Protein AF-A0A288GVU0-F1 (afdb_monomer)

Secondary structure (DSSP, 8-state):
-PPPPHHHHHHHTS---PPTT--TTTT---SEEEEETTT--EEEEGGGEE--SSSS-EES-PPTTSEEEEE-TTSSSEEEEETTT--EEEEEEES--SSTT-EEEEE-GGGEEEEEGGG--HHHHHTSPP-EEEEEEESSHHHHHHHHTTSTTEEEEEEEEES-SSSS--HHHHHTS-S--EEEEEEEE-TTTS-HHHHHHHHHHHS-TTSTTEETTEESGGG-EEEEESSHHHHHHHHHHHHHHHHTT-SSS----EEEE----EEPPGGGTTHHHH-TTSHHIIIIIHHHHHHHHHHT-

Structure (mmCIF, N/CA/C/O backbone):
data_AF-A0A288GVU0-F1
#
_entry.id   AF-A0A288GVU0-F1
#
loop_
_atom_site.group_PDB
_atom_site.id
_atom_site.type_symbol
_atom_site.label_atom_id
_atom_site.label_alt_id
_atom_site.label_comp_id
_atom_site.label_asym_id
_atom_site.label_entity_id
_atom_site.label_seq_id
_atom_site.pdbx_PDB_ins_code
_atom_site.Cartn_x
_atom_site.Cartn_y
_atom_site.Cartn_z
_atom_site.occupancy
_atom_site.B_iso_or_equiv
_atom_site.auth_seq_id
_atom_site.auth_comp_id
_atom_site.auth_asym_id
_atom_site.auth_atom_id
_atom_site.pdbx_PDB_model_num
ATOM 1 N N . MET A 1 1 ? 23.626 7.151 -8.810 1.00 92.94 1 MET A N 1
ATOM 2 C CA . MET A 1 1 ? 22.630 7.191 -9.901 1.00 92.94 1 MET A CA 1
ATOM 3 C C . MET A 1 1 ? 23.310 6.723 -11.170 1.00 92.94 1 MET A C 1
ATOM 5 O O . MET A 1 1 ? 24.446 7.123 -11.397 1.00 92.94 1 MET A O 1
ATOM 9 N N . ASN A 1 2 ? 22.662 5.853 -11.939 1.00 95.94 2 ASN A N 1
ATOM 10 C CA . ASN A 1 2 ? 23.173 5.339 -13.206 1.00 95.94 2 ASN A CA 1
ATOM 11 C C . ASN A 1 2 ? 23.110 6.426 -14.291 1.00 95.94 2 ASN A C 1
ATOM 13 O O . ASN A 1 2 ? 22.237 7.295 -14.250 1.00 95.94 2 ASN A O 1
ATOM 17 N N . ILE A 1 3 ? 24.026 6.359 -15.259 1.00 96.94 3 ILE A N 1
ATOM 18 C CA . ILE A 1 3 ? 23.994 7.207 -16.458 1.00 96.94 3 ILE A CA 1
ATOM 19 C C . ILE A 1 3 ? 22.863 6.704 -17.357 1.00 96.94 3 ILE A C 1
ATOM 21 O O . ILE A 1 3 ? 22.788 5.507 -17.624 1.00 96.94 3 ILE A O 1
ATOM 25 N N . LEU A 1 4 ? 21.999 7.619 -17.796 1.00 97.81 4 LEU A N 1
ATOM 26 C CA . LEU A 1 4 ? 20.886 7.326 -18.693 1.00 97.81 4 LEU A CA 1
ATOM 27 C C . LEU A 1 4 ? 21.284 7.617 -20.142 1.00 97.81 4 LEU A C 1
ATOM 29 O O . LEU A 1 4 ? 21.969 8.605 -20.418 1.00 97.81 4 LEU A O 1
ATOM 33 N N . THR A 1 5 ? 20.822 6.779 -21.062 1.00 97.94 5 THR A N 1
ATOM 34 C CA . THR A 1 5 ? 20.787 7.103 -22.497 1.00 97.94 5 THR A CA 1
ATOM 35 C C . THR A 1 5 ? 19.846 8.288 -22.763 1.00 97.94 5 THR A C 1
ATOM 37 O O . THR A 1 5 ? 19.013 8.604 -21.909 1.00 97.94 5 THR A O 1
ATOM 40 N N . PRO A 1 6 ? 19.936 8.964 -23.924 1.00 98.12 6 PRO A N 1
ATOM 41 C CA . PRO A 1 6 ? 19.001 10.037 -24.273 1.00 98.12 6 PRO A CA 1
ATOM 42 C C . PRO A 1 6 ? 17.526 9.609 -24.198 1.00 98.12 6 PRO A C 1
ATOM 44 O O . PRO A 1 6 ? 16.693 10.350 -23.683 1.00 98.12 6 PRO A O 1
ATOM 47 N N . GLU A 1 7 ? 17.207 8.395 -24.644 1.00 97.06 7 GLU A N 1
ATOM 48 C CA . GLU A 1 7 ? 15.852 7.840 -24.620 1.00 97.06 7 GLU A CA 1
ATOM 49 C C . GLU A 1 7 ? 15.385 7.530 -23.191 1.00 97.06 7 GLU A C 1
ATOM 51 O O . GLU A 1 7 ? 14.266 7.879 -22.809 1.00 97.06 7 GLU A O 1
ATOM 56 N N . GLU A 1 8 ? 16.248 6.923 -22.369 1.00 98.19 8 GLU A N 1
ATOM 57 C CA . GLU A 1 8 ? 15.959 6.700 -20.948 1.00 98.19 8 GLU A CA 1
ATOM 58 C C . GLU A 1 8 ? 15.808 8.029 -20.197 1.00 98.19 8 GLU A C 1
ATOM 60 O O . GLU A 1 8 ? 14.942 8.142 -19.336 1.00 98.19 8 GLU A O 1
ATOM 65 N N . HIS A 1 9 ? 16.606 9.052 -20.523 1.00 98.31 9 HIS A N 1
ATOM 66 C CA . HIS A 1 9 ? 16.484 10.384 -19.929 1.00 98.31 9 HIS A CA 1
ATOM 67 C C . HIS A 1 9 ? 15.133 11.020 -20.265 1.00 98.31 9 HIS A C 1
ATOM 69 O O . HIS A 1 9 ? 14.437 11.492 -19.364 1.00 98.31 9 HIS A O 1
ATOM 75 N N . HIS A 1 10 ? 14.732 10.983 -21.537 1.00 98.25 10 HIS A N 1
ATOM 76 C CA . HIS A 1 10 ? 13.441 11.503 -21.976 1.00 98.25 10 HIS A CA 1
ATOM 77 C C . HIS A 1 10 ? 12.272 10.841 -21.227 1.00 98.25 10 HIS A C 1
ATOM 79 O O . HIS A 1 10 ? 11.352 11.512 -20.766 1.00 98.25 10 HIS A O 1
ATOM 85 N N . ILE A 1 11 ? 12.317 9.524 -21.027 1.00 97.81 11 ILE A N 1
ATOM 86 C CA . ILE A 1 11 ? 11.249 8.820 -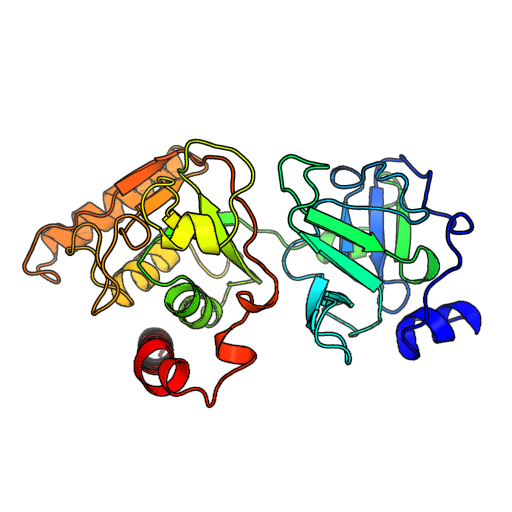20.307 1.00 97.81 11 ILE A CA 1
ATOM 87 C C . ILE A 1 11 ? 11.318 9.076 -18.800 1.00 97.81 11 ILE A C 1
ATOM 89 O O . ILE A 1 11 ? 10.324 9.469 -18.202 1.00 97.81 11 ILE A O 1
ATOM 93 N N . ILE A 1 12 ? 12.476 8.866 -18.174 1.00 98.06 12 ILE A N 1
ATOM 94 C CA . ILE A 1 12 ? 12.607 8.833 -16.710 1.00 98.06 12 ILE A CA 1
ATOM 95 C C . ILE A 1 12 ? 12.604 10.241 -16.103 1.00 98.06 12 ILE A C 1
ATOM 97 O O . ILE A 1 12 ? 12.071 10.425 -15.009 1.00 98.06 12 ILE A O 1
ATOM 101 N N . ILE A 1 13 ? 13.212 11.222 -16.776 1.00 97.62 13 ILE A N 1
ATOM 102 C CA . ILE A 1 13 ? 13.412 12.583 -16.248 1.00 97.62 13 ILE A CA 1
ATOM 103 C C . ILE A 1 13 ? 12.395 13.557 -16.829 1.00 97.62 13 ILE A C 1
ATOM 105 O O . ILE A 1 13 ? 11.800 14.335 -16.088 1.00 97.62 13 ILE A O 1
ATOM 109 N N . GLU A 1 14 ? 12.160 13.497 -18.140 1.00 97.19 14 GLU A N 1
ATOM 110 C CA . GLU A 1 14 ? 11.215 14.393 -18.825 1.00 97.19 14 GLU A CA 1
ATOM 111 C C . GLU A 1 14 ? 9.781 13.842 -18.843 1.00 97.19 14 GLU A C 1
ATOM 113 O O . GLU A 1 14 ? 8.893 14.457 -19.432 1.00 97.19 14 GLU A O 1
ATOM 118 N N . LYS A 1 15 ? 9.543 12.709 -18.162 1.00 95.75 15 LYS A N 1
ATOM 119 C CA . LYS A 1 15 ? 8.238 12.040 -18.038 1.00 95.75 15 LYS A CA 1
ATOM 120 C C . LYS A 1 15 ? 7.625 11.647 -19.388 1.00 95.75 15 LYS A C 1
ATOM 122 O O . LYS A 1 15 ? 6.407 11.663 -19.567 1.00 95.75 15 LYS A O 1
ATOM 127 N N . GLY A 1 16 ? 8.478 11.309 -20.353 1.00 95.56 16 GLY A N 1
ATOM 128 C CA . GLY A 1 16 ? 8.068 10.741 -21.630 1.00 95.56 16 GLY A CA 1
ATOM 129 C C . GLY A 1 16 ? 7.440 9.354 -21.471 1.00 95.56 16 GLY A C 1
ATOM 130 O O . GLY A 1 16 ? 7.548 8.696 -20.438 1.00 95.56 16 GLY A O 1
ATOM 131 N N . THR A 1 17 ? 6.786 8.879 -22.526 1.00 95.12 17 THR A N 1
ATOM 132 C CA . THR A 1 17 ? 6.221 7.525 -22.583 1.00 95.12 17 THR A CA 1
ATOM 133 C C . THR A 1 17 ? 6.794 6.795 -23.790 1.00 95.12 17 THR A C 1
ATOM 135 O O . THR A 1 17 ? 6.785 7.315 -24.905 1.00 95.12 17 THR A O 1
ATOM 138 N N . GLU A 1 18 ? 7.305 5.588 -23.561 1.00 94.44 18 GLU A N 1
ATOM 139 C CA . GLU A 1 18 ? 7.769 4.676 -24.604 1.00 94.44 18 GLU A CA 1
ATOM 140 C C . GLU A 1 18 ? 6.644 4.420 -25.614 1.00 94.44 18 GLU A C 1
ATOM 142 O O . GLU A 1 18 ? 5.476 4.358 -25.240 1.00 94.44 18 GLU A O 1
ATOM 147 N N . ARG A 1 19 ? 6.961 4.239 -26.898 1.00 95.00 19 ARG A N 1
ATOM 148 C CA . ARG A 1 19 ? 5.932 3.893 -27.885 1.00 95.00 19 ARG A CA 1
ATOM 149 C C . ARG A 1 19 ? 5.294 2.543 -27.507 1.00 95.00 19 ARG A C 1
ATOM 151 O O . ARG A 1 19 ? 6.019 1.603 -27.179 1.00 95.00 19 ARG A O 1
ATOM 158 N N . PRO A 1 20 ? 3.959 2.389 -27.589 1.00 95.81 20 PRO A N 1
ATOM 159 C CA . PRO A 1 20 ? 3.349 1.096 -27.319 1.00 95.81 20 PRO A CA 1
ATOM 160 C C . PRO A 1 20 ? 3.932 0.040 -28.256 1.00 95.81 20 PRO A C 1
ATOM 162 O O . PRO A 1 20 ? 4.192 0.299 -29.434 1.00 95.81 20 PRO A O 1
ATOM 165 N N . TYR A 1 21 ? 4.090 -1.164 -27.722 1.00 95.25 21 TYR A N 1
ATOM 166 C CA . TYR A 1 21 ? 4.570 -2.351 -28.413 1.00 95.25 21 TYR A CA 1
ATOM 167 C C . TYR A 1 21 ? 6.061 -2.372 -28.789 1.00 95.25 21 TYR A C 1
ATOM 169 O O . TYR A 1 21 ? 6.470 -3.287 -29.506 1.00 95.25 21 TYR A O 1
ATOM 177 N N . THR A 1 22 ? 6.881 -1.435 -28.304 1.00 94.31 22 THR A N 1
ATOM 178 C CA . THR A 1 22 ? 8.326 -1.416 -28.611 1.00 94.31 22 THR A CA 1
ATOM 179 C C . THR A 1 22 ? 9.227 -1.849 -27.459 1.00 94.31 22 THR A C 1
ATOM 181 O O . THR A 1 22 ? 10.404 -2.107 -27.692 1.00 94.31 22 THR A O 1
ATOM 184 N N . GLY A 1 23 ? 8.701 -1.919 -26.235 1.00 93.62 23 GLY A N 1
ATOM 185 C CA . GLY A 1 23 ? 9.511 -2.129 -25.038 1.00 93.62 23 GLY A CA 1
ATOM 186 C C . GLY A 1 23 ? 10.022 -3.553 -24.839 1.00 93.62 23 GLY A C 1
ATOM 187 O O . GLY A 1 23 ? 9.279 -4.523 -24.999 1.00 93.62 23 GLY A O 1
ATOM 188 N N . GLU A 1 24 ? 11.285 -3.653 -24.415 1.00 95.69 24 GLU A N 1
ATOM 189 C CA . GLU A 1 24 ? 12.027 -4.902 -24.171 1.00 95.69 24 GLU A CA 1
ATOM 190 C C . GLU A 1 24 ? 11.290 -5.875 -23.238 1.00 95.69 24 GLU A C 1
ATOM 192 O O . GLU A 1 24 ? 11.350 -7.088 -23.425 1.00 95.69 24 GLU A O 1
ATOM 197 N N . TYR A 1 25 ? 10.574 -5.358 -22.236 1.00 96.94 25 TYR A N 1
ATOM 198 C CA . TYR A 1 25 ? 9.995 -6.180 -21.171 1.00 96.94 25 TYR A CA 1
ATOM 199 C C . TYR A 1 25 ? 8.509 -6.477 -21.339 1.00 96.94 25 TYR A C 1
ATOM 201 O O . TYR A 1 25 ? 7.930 -7.141 -20.478 1.00 96.94 25 TYR A O 1
ATOM 209 N N . ARG A 1 26 ? 7.884 -6.032 -22.437 1.00 94.56 26 ARG A N 1
ATOM 210 C CA . ARG A 1 26 ? 6.455 -6.270 -22.692 1.00 94.56 26 ARG A CA 1
ATOM 211 C C . ARG A 1 26 ? 6.113 -7.761 -22.606 1.00 94.56 26 ARG A C 1
ATOM 213 O O . ARG A 1 26 ? 5.295 -8.143 -21.772 1.00 94.56 26 ARG A O 1
ATOM 220 N N . ASP A 1 27 ? 6.815 -8.591 -23.374 1.00 93.56 27 ASP A N 1
ATOM 221 C CA . ASP A 1 27 ? 6.549 -10.037 -23.484 1.00 93.56 27 ASP A CA 1
ATOM 222 C C . ASP A 1 27 ? 7.524 -10.885 -22.656 1.00 93.56 27 ASP A C 1
ATOM 224 O O . ASP A 1 27 ? 7.653 -12.093 -22.853 1.00 93.56 27 ASP A O 1
ATOM 228 N N . LEU A 1 28 ? 8.258 -10.264 -21.730 1.00 95.75 28 LEU A N 1
ATOM 229 C CA . LEU A 1 28 ? 9.155 -11.000 -20.853 1.00 95.75 28 LEU A CA 1
ATOM 230 C C . LEU A 1 28 ? 8.351 -11.665 -19.729 1.00 95.75 28 LEU A C 1
ATOM 232 O O . LEU A 1 28 ? 7.664 -10.984 -18.969 1.00 95.75 28 LEU A O 1
ATOM 236 N N . HIS A 1 29 ? 8.463 -12.987 -19.602 1.00 94.06 29 HIS A N 1
ATOM 237 C CA . HIS A 1 29 ? 7.786 -13.787 -18.566 1.00 94.06 29 HIS A CA 1
ATOM 238 C C . HIS A 1 29 ? 8.762 -14.617 -17.719 1.00 94.06 29 HIS A C 1
ATOM 240 O O . HIS A 1 29 ? 8.361 -15.573 -17.065 1.00 94.06 29 HIS A O 1
ATOM 246 N N . ALA A 1 30 ? 10.052 -14.280 -17.750 1.00 96.94 30 ALA A N 1
ATOM 247 C CA . ALA A 1 30 ? 11.059 -14.966 -16.951 1.00 96.94 30 ALA A CA 1
ATOM 248 C C . ALA A 1 30 ? 10.933 -14.621 -15.457 1.00 96.94 30 ALA A C 1
ATOM 250 O O . ALA A 1 30 ? 10.585 -13.494 -15.094 1.00 96.94 30 ALA A O 1
ATOM 251 N N . ASP A 1 31 ? 11.298 -15.578 -14.603 1.00 97.88 31 ASP A N 1
ATOM 252 C CA . ASP A 1 31 ? 11.373 -15.379 -13.157 1.00 97.88 31 ASP A CA 1
ATOM 253 C C . ASP A 1 31 ? 12.493 -14.402 -12.793 1.00 97.88 31 ASP A C 1
ATOM 255 O O . ASP A 1 31 ? 13.653 -14.584 -13.182 1.00 97.88 31 ASP A O 1
ATOM 259 N N . GLY A 1 32 ? 12.165 -13.374 -12.013 1.00 97.69 32 GLY A N 1
ATOM 260 C CA . GLY A 1 32 ? 13.137 -12.377 -11.593 1.00 97.69 32 GLY A CA 1
ATOM 261 C C . GLY A 1 32 ? 12.524 -11.131 -10.967 1.00 97.69 32 GLY A C 1
ATOM 262 O O . GLY A 1 32 ? 11.377 -11.115 -10.514 1.00 97.69 32 GLY A O 1
ATOM 263 N N . ILE A 1 33 ? 13.326 -10.072 -10.929 1.00 98.06 33 ILE A N 1
ATOM 264 C CA . ILE A 1 33 ? 12.972 -8.783 -10.333 1.00 98.06 33 ILE A CA 1
ATOM 265 C C . ILE A 1 33 ? 13.228 -7.673 -11.347 1.00 98.06 33 ILE A C 1
ATOM 267 O O . ILE A 1 33 ? 14.251 -7.649 -12.030 1.00 98.06 33 ILE A O 1
ATOM 271 N N . TYR A 1 34 ? 12.302 -6.723 -11.405 1.00 98.50 34 TYR A N 1
ATOM 272 C CA . TYR A 1 34 ? 12.466 -5.473 -12.128 1.00 98.50 34 TYR A CA 1
ATOM 273 C C . TYR A 1 34 ? 12.977 -4.411 -11.162 1.00 98.50 34 TYR A C 1
ATOM 275 O O . TYR A 1 34 ? 12.333 -4.117 -10.154 1.00 98.50 34 TYR A O 1
ATOM 283 N N . ILE A 1 35 ? 14.135 -3.837 -11.466 1.00 98.44 35 ILE A N 1
ATOM 284 C CA . ILE A 1 35 ? 14.770 -2.773 -10.685 1.00 98.44 35 ILE A CA 1
ATOM 285 C C . ILE A 1 35 ? 14.692 -1.444 -11.440 1.00 98.44 35 ILE A C 1
ATOM 287 O O . ILE A 1 35 ? 14.626 -1.423 -12.666 1.00 98.44 35 ILE A O 1
ATOM 291 N N . CYS A 1 36 ? 14.733 -0.320 -10.733 1.00 98.44 36 CYS A N 1
ATOM 292 C CA . CYS A 1 36 ? 14.751 1.007 -11.339 1.00 98.44 36 CYS A CA 1
ATOM 293 C C . CYS A 1 36 ? 16.004 1.202 -12.200 1.00 98.44 36 CYS A C 1
ATOM 295 O O . CYS A 1 36 ? 17.126 1.032 -11.716 1.00 98.44 36 CYS A O 1
ATOM 297 N N . ARG A 1 37 ? 15.832 1.636 -13.454 1.00 98.06 37 ARG A N 1
ATOM 298 C CA . ARG A 1 37 ? 16.942 1.884 -14.388 1.00 98.06 37 ARG A CA 1
ATOM 299 C C . ARG A 1 37 ? 17.930 2.923 -13.854 1.00 98.06 37 ARG A C 1
ATOM 301 O O . ARG A 1 37 ? 19.130 2.788 -14.071 1.00 98.06 37 ARG A O 1
ATOM 308 N N . GLN A 1 38 ? 17.450 3.924 -13.117 1.00 98.06 38 GLN A N 1
ATOM 309 C CA . GLN A 1 38 ? 18.262 5.052 -12.657 1.00 98.06 38 GLN A CA 1
ATOM 310 C C . GLN A 1 38 ? 18.981 4.807 -11.318 1.00 98.06 38 GLN A C 1
ATOM 312 O O . GLN A 1 38 ? 20.054 5.367 -11.090 1.00 98.06 38 GLN A O 1
ATOM 317 N N . CYS A 1 39 ? 18.409 4.008 -10.411 1.00 97.50 39 CYS A N 1
ATOM 318 C CA . CYS A 1 39 ? 18.952 3.839 -9.055 1.00 97.50 39 CYS A CA 1
ATOM 319 C C . CYS A 1 39 ? 19.074 2.392 -8.567 1.00 97.50 39 CYS A C 1
ATOM 321 O O . CYS A 1 39 ? 19.500 2.189 -7.438 1.00 97.50 39 CYS A O 1
ATOM 323 N N . ASN A 1 40 ? 18.717 1.400 -9.386 1.00 96.88 40 ASN A N 1
ATOM 324 C CA . ASN A 1 40 ? 18.736 -0.031 -9.054 1.00 96.88 40 ASN A CA 1
ATOM 325 C C . ASN A 1 40 ? 17.802 -0.463 -7.905 1.00 96.88 40 ASN A C 1
ATOM 327 O O . ASN A 1 40 ? 17.808 -1.635 -7.541 1.00 96.88 40 ASN A O 1
ATOM 331 N N . SER A 1 41 ? 16.958 0.431 -7.374 1.00 97.12 41 SER A N 1
ATOM 332 C CA . SER A 1 41 ? 15.963 0.074 -6.352 1.00 97.12 41 SER A CA 1
ATOM 333 C C . SER A 1 41 ? 14.991 -0.985 -6.898 1.00 97.12 41 SER A C 1
ATOM 335 O O . SER A 1 41 ? 14.463 -0.774 -7.995 1.00 97.12 41 SER A O 1
ATOM 337 N N . PRO A 1 42 ? 14.734 -2.103 -6.193 1.00 97.75 42 PRO A N 1
ATOM 338 C CA . PRO A 1 42 ? 13.746 -3.099 -6.610 1.00 97.75 42 PRO A CA 1
ATOM 339 C C . PRO A 1 42 ? 12.355 -2.481 -6.727 1.00 97.75 42 PRO A C 1
ATOM 341 O O . PRO A 1 42 ? 11.923 -1.801 -5.807 1.00 97.75 42 PRO A O 1
ATOM 344 N N . LEU A 1 43 ? 11.650 -2.710 -7.835 1.00 98.44 43 LEU A N 1
ATOM 345 C CA . LEU A 1 43 ? 10.331 -2.123 -8.097 1.00 98.44 43 LEU A CA 1
ATOM 346 C C . LEU A 1 43 ? 9.227 -3.180 -8.146 1.00 98.44 43 LEU A C 1
ATOM 348 O O . LEU A 1 43 ? 8.218 -3.038 -7.461 1.00 98.44 43 LEU A O 1
ATOM 352 N N . TYR A 1 44 ? 9.427 -4.243 -8.929 1.00 98.44 44 TYR A N 1
ATOM 353 C CA . TYR A 1 44 ? 8.409 -5.266 -9.178 1.00 98.44 44 TYR A CA 1
ATOM 354 C C . TYR A 1 44 ? 9.010 -6.667 -9.156 1.00 98.44 44 TYR A C 1
ATOM 356 O O . TYR A 1 44 ? 10.156 -6.874 -9.559 1.00 98.44 44 TYR A O 1
ATOM 364 N N . ARG A 1 45 ? 8.211 -7.644 -8.728 1.00 97.62 45 ARG A N 1
ATOM 365 C CA . ARG A 1 45 ? 8.510 -9.072 -8.884 1.00 97.62 45 ARG A CA 1
ATOM 366 C C . ARG A 1 45 ? 7.845 -9.582 -10.159 1.00 97.62 45 ARG A C 1
ATOM 368 O O . ARG A 1 45 ? 6.763 -9.114 -10.511 1.00 97.62 45 ARG A O 1
ATOM 375 N N . SER A 1 46 ? 8.472 -10.534 -10.847 1.00 97.62 46 SER A N 1
ATOM 376 C CA . SER A 1 46 ? 7.897 -11.141 -12.056 1.00 97.62 46 SER A CA 1
ATOM 377 C C . SER A 1 46 ? 6.546 -11.817 -11.807 1.00 97.62 46 SER A C 1
ATOM 379 O O . SER A 1 46 ? 5.722 -11.838 -12.710 1.00 97.62 46 SER A O 1
ATOM 381 N N . GLU A 1 47 ? 6.294 -12.301 -10.587 1.00 97.12 47 GLU A N 1
ATOM 382 C CA . GLU A 1 47 ? 5.021 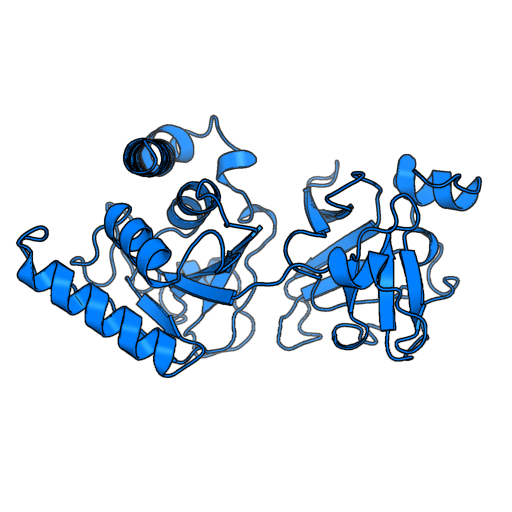-12.919 -10.178 1.00 97.12 47 GLU A CA 1
ATOM 383 C C . GLU A 1 47 ? 3.817 -11.969 -10.253 1.00 97.12 47 GLU A C 1
ATOM 385 O O . GLU A 1 47 ? 2.700 -12.424 -10.462 1.00 97.12 47 GLU A O 1
ATOM 390 N N . ASN A 1 48 ? 4.047 -10.656 -10.141 1.00 97.56 48 ASN A N 1
ATOM 391 C CA . ASN A 1 48 ? 2.996 -9.645 -10.266 1.00 97.56 48 ASN A CA 1
ATOM 392 C C . ASN A 1 48 ? 2.784 -9.215 -11.725 1.00 97.56 48 ASN A C 1
ATOM 394 O O . ASN A 1 48 ? 1.930 -8.376 -12.004 1.00 97.56 48 ASN A O 1
ATOM 398 N N . LYS A 1 49 ? 3.605 -9.699 -12.669 1.00 97.81 49 LYS A N 1
ATOM 399 C CA . LYS A 1 49 ? 3.498 -9.322 -14.080 1.00 97.81 49 LYS A CA 1
ATOM 400 C C . LYS A 1 49 ? 2.368 -10.099 -14.746 1.00 97.81 49 LYS A C 1
ATOM 402 O O . LYS A 1 49 ? 2.310 -11.320 -14.647 1.00 97.81 49 LYS A O 1
ATOM 407 N N . PHE A 1 50 ? 1.544 -9.407 -15.525 1.00 97.25 50 PHE A N 1
ATOM 408 C CA . PHE A 1 50 ? 0.477 -10.019 -16.316 1.00 97.25 50 PHE A CA 1
ATOM 409 C C . PHE A 1 50 ? 0.373 -9.383 -17.709 1.00 97.25 50 PHE A C 1
ATOM 411 O O . PHE A 1 50 ? 0.943 -8.319 -17.968 1.00 97.25 50 PHE A O 1
ATOM 418 N N . ASP A 1 51 ? -0.320 -10.057 -18.629 1.00 94.81 51 ASP A N 1
ATOM 419 C CA . ASP A 1 51 ? -0.606 -9.513 -19.959 1.00 94.81 51 ASP A CA 1
ATOM 420 C C . ASP A 1 51 ? -1.919 -8.725 -19.929 1.00 94.81 51 ASP A C 1
ATOM 422 O O . ASP A 1 51 ? -2.995 -9.286 -19.739 1.00 94.81 51 ASP A O 1
ATOM 426 N N . SER A 1 52 ? -1.810 -7.409 -20.089 1.00 94.50 52 SER A N 1
ATOM 427 C CA . SER A 1 52 ? -2.945 -6.484 -20.160 1.00 94.50 52 SER A CA 1
ATOM 428 C C . SER A 1 52 ? -3.310 -6.088 -21.590 1.00 94.50 52 SER A C 1
ATOM 430 O O . SER A 1 52 ? -4.244 -5.314 -21.802 1.00 94.50 52 SER A O 1
ATOM 432 N N . HIS A 1 53 ? -2.510 -6.520 -22.571 1.00 93.50 53 HIS A N 1
ATOM 433 C CA . HIS A 1 53 ? -2.574 -6.083 -23.964 1.00 93.50 53 HIS A CA 1
ATOM 434 C C . HIS A 1 53 ? -2.500 -4.553 -24.169 1.00 93.50 53 HIS A C 1
ATOM 436 O O . HIS A 1 53 ? -2.838 -4.055 -25.242 1.00 93.50 53 HIS A O 1
ATOM 442 N N . CYS A 1 54 ? -2.024 -3.782 -23.179 1.00 92.94 54 CYS A N 1
ATOM 443 C CA . CYS A 1 54 ? -1.955 -2.320 -23.287 1.00 92.94 54 CYS A CA 1
ATOM 444 C C . CYS A 1 54 ? -0.797 -1.817 -24.168 1.00 92.94 54 CYS A C 1
ATOM 446 O O . CYS A 1 54 ? -0.777 -0.648 -24.540 1.00 92.94 54 CYS A O 1
ATOM 448 N N . GLY A 1 55 ? 0.171 -2.682 -24.492 1.00 95.38 55 GLY A N 1
ATOM 449 C CA . GLY A 1 55 ? 1.368 -2.347 -25.270 1.00 95.38 55 GLY A CA 1
ATOM 450 C C . GLY A 1 55 ? 2.637 -2.100 -24.445 1.00 95.38 55 GLY A C 1
ATOM 451 O O . GLY A 1 55 ? 3.705 -1.960 -25.039 1.00 95.38 55 GLY A O 1
ATOM 452 N N . TRP A 1 56 ? 2.553 -2.122 -23.113 1.00 97.62 56 TRP A N 1
ATOM 453 C CA . TRP A 1 56 ? 3.672 -1.965 -22.172 1.00 97.62 56 TRP A CA 1
ATOM 454 C C . TRP A 1 56 ? 3.666 -3.086 -21.118 1.00 97.62 56 TRP A C 1
ATOM 456 O O . TRP A 1 56 ? 2.610 -3.683 -20.882 1.00 97.62 56 TRP A O 1
ATOM 466 N N . PRO A 1 57 ? 4.800 -3.390 -20.452 1.00 97.69 57 PRO A N 1
ATOM 467 C CA . PRO A 1 57 ? 4.792 -4.317 -19.325 1.00 97.69 57 PRO A CA 1
ATOM 468 C C . PRO A 1 57 ? 3.822 -3.841 -18.238 1.00 97.69 57 PRO A C 1
ATOM 470 O O . PRO A 1 57 ? 3.784 -2.661 -17.880 1.00 97.69 57 PRO A O 1
ATOM 473 N N . SER A 1 58 ? 3.018 -4.782 -17.744 1.00 97.88 58 SER A N 1
ATOM 474 C CA . SER A 1 58 ? 1.960 -4.522 -16.775 1.00 97.88 58 SER A CA 1
ATOM 475 C C . SER A 1 58 ? 2.128 -5.372 -15.528 1.00 97.88 58 SER A C 1
ATOM 477 O O . SER A 1 58 ? 2.398 -6.567 -15.632 1.00 97.88 58 SER A O 1
ATOM 479 N N . PHE A 1 59 ? 1.958 -4.749 -14.365 1.00 98.38 59 PHE A N 1
ATOM 480 C CA . PHE A 1 59 ? 2.015 -5.418 -13.068 1.00 98.38 59 PHE A CA 1
ATOM 481 C C . PHE A 1 59 ? 0.765 -5.113 -12.261 1.00 98.38 59 PHE A C 1
ATOM 483 O O . PHE A 1 59 ? 0.241 -4.004 -12.351 1.00 98.38 59 PHE A O 1
ATOM 490 N N . ASP A 1 60 ? 0.281 -6.061 -11.473 1.00 97.31 60 ASP A N 1
ATOM 491 C CA . ASP A 1 60 ? -0.860 -5.829 -10.589 1.00 97.31 60 ASP A CA 1
ATOM 492 C C . ASP A 1 60 ? -0.447 -5.379 -9.184 1.00 97.31 60 ASP A C 1
ATOM 494 O O . ASP A 1 60 ? -1.284 -4.906 -8.421 1.00 97.31 60 ASP A O 1
ATOM 498 N N . ASP A 1 61 ? 0.841 -5.454 -8.848 1.00 97.19 61 ASP A N 1
ATOM 499 C CA . ASP A 1 61 ? 1.358 -4.995 -7.563 1.00 97.19 61 ASP A CA 1
ATOM 500 C C . ASP A 1 61 ? 2.855 -4.669 -7.608 1.00 97.19 61 ASP A C 1
ATOM 502 O O . ASP A 1 61 ? 3.641 -5.321 -8.305 1.00 97.19 61 ASP A O 1
ATOM 506 N N . ALA A 1 62 ? 3.259 -3.683 -6.812 1.00 97.69 62 ALA A N 1
ATOM 507 C CA . ALA A 1 62 ? 4.647 -3.274 -6.631 1.00 97.69 62 ALA A CA 1
ATOM 508 C C . ALA A 1 62 ? 5.232 -3.844 -5.334 1.00 97.69 62 ALA A C 1
ATOM 510 O O . ALA A 1 62 ? 4.513 -4.161 -4.389 1.00 97.69 62 ALA A O 1
ATOM 511 N N . ILE A 1 63 ? 6.562 -3.921 -5.260 1.00 97.81 63 ILE A N 1
ATOM 512 C CA . ILE A 1 63 ? 7.246 -4.213 -3.997 1.00 97.81 63 ILE A CA 1
ATOM 513 C C . ILE A 1 63 ? 6.909 -3.085 -3.001 1.00 97.81 63 ILE A C 1
ATOM 515 O O . ILE A 1 63 ? 7.122 -1.914 -3.343 1.00 97.81 63 ILE A O 1
ATOM 519 N N . PRO A 1 64 ? 6.417 -3.399 -1.785 1.00 97.00 64 PRO A N 1
ATOM 520 C CA . PRO A 1 64 ? 5.958 -2.377 -0.857 1.00 97.00 64 PRO A CA 1
ATOM 521 C C . PRO A 1 64 ? 7.003 -1.304 -0.548 1.00 97.00 64 PRO A C 1
ATOM 523 O O . PRO A 1 64 ? 8.185 -1.594 -0.338 1.00 97.00 64 PRO A O 1
ATOM 526 N N . GLY A 1 65 ? 6.568 -0.047 -0.560 1.00 96.19 65 GLY A N 1
ATOM 527 C CA . GLY A 1 65 ? 7.406 1.124 -0.301 1.00 96.19 65 GLY A CA 1
ATOM 528 C C . GLY A 1 65 ? 8.380 1.489 -1.429 1.00 96.19 65 GLY A C 1
ATOM 529 O O . GLY A 1 65 ? 9.252 2.333 -1.222 1.00 96.19 65 GLY A O 1
ATOM 530 N N . ARG A 1 66 ? 8.277 0.878 -2.621 1.00 97.38 66 ARG A N 1
ATOM 531 C CA . ARG A 1 66 ? 9.224 1.114 -3.735 1.00 97.38 66 ARG A CA 1
ATOM 532 C C . ARG A 1 66 ? 8.694 1.978 -4.863 1.00 97.38 66 ARG A C 1
ATOM 534 O O . ARG A 1 66 ? 9.483 2.635 -5.547 1.00 97.38 66 ARG A O 1
ATOM 541 N N . VAL A 1 67 ? 7.381 2.012 -5.033 1.00 97.75 67 VAL A N 1
ATOM 542 C CA . VAL A 1 67 ? 6.695 2.800 -6.057 1.00 97.75 67 VAL A CA 1
ATOM 543 C C . VAL A 1 67 ? 5.780 3.800 -5.364 1.00 97.75 67 VAL A C 1
ATOM 545 O O . VAL A 1 67 ? 5.036 3.438 -4.460 1.00 97.75 67 VAL A O 1
ATOM 548 N N . LEU A 1 68 ? 5.855 5.065 -5.771 1.00 95.38 68 LEU A N 1
ATOM 549 C CA . LEU A 1 68 ? 4.959 6.117 -5.304 1.00 95.38 68 LEU A CA 1
ATOM 550 C C . LEU A 1 68 ? 3.913 6.433 -6.356 1.00 95.38 68 LEU A C 1
ATOM 552 O O . LEU A 1 68 ? 4.255 6.579 -7.524 1.00 95.38 68 LEU A O 1
ATOM 556 N N . MET A 1 69 ? 2.675 6.609 -5.904 1.00 94.38 69 MET A N 1
ATOM 557 C CA . MET A 1 69 ? 1.586 7.178 -6.689 1.00 94.38 69 MET A CA 1
ATOM 558 C C . MET A 1 69 ? 1.535 8.686 -6.464 1.00 94.38 69 MET A C 1
ATOM 560 O O . MET A 1 69 ? 1.543 9.135 -5.316 1.00 94.38 69 MET A O 1
ATOM 564 N N . GLN A 1 70 ? 1.441 9.457 -7.540 1.00 91.19 70 GLN A N 1
ATOM 565 C CA . GLN A 1 70 ? 1.214 10.896 -7.465 1.00 91.19 70 GLN A CA 1
ATOM 566 C C . GLN A 1 70 ? 0.286 11.366 -8.593 1.00 91.19 70 GLN A C 1
ATOM 568 O O . GLN A 1 70 ? 0.294 10.774 -9.672 1.00 91.19 70 GLN A O 1
ATOM 573 N N . PRO A 1 71 ? -0.539 12.403 -8.367 1.00 88.25 71 PRO A N 1
ATOM 574 C CA . PRO A 1 71 ? -1.369 12.961 -9.426 1.00 88.25 71 PRO A CA 1
ATOM 575 C C . PRO A 1 71 ? -0.509 13.512 -10.565 1.00 88.25 71 PRO A C 1
ATOM 577 O O . PRO A 1 71 ? 0.476 14.212 -10.314 1.00 88.25 71 PRO A O 1
ATOM 580 N N . ASP A 1 72 ? -0.914 13.245 -11.804 1.00 86.56 72 ASP A N 1
ATOM 581 C CA . ASP A 1 72 ? -0.364 13.949 -12.958 1.00 86.56 72 ASP A CA 1
ATOM 582 C C . ASP A 1 72 ? -0.759 15.431 -12.955 1.00 86.56 72 ASP A C 1
ATOM 584 O O . ASP A 1 72 ? -1.658 15.873 -12.233 1.00 86.56 72 ASP A O 1
ATOM 588 N N . THR A 1 73 ? -0.116 16.205 -13.831 1.00 83.38 73 THR A N 1
ATOM 589 C CA . THR A 1 73 ? -0.458 17.615 -14.082 1.00 83.38 73 THR A CA 1
ATOM 590 C C . THR A 1 73 ? -1.889 17.810 -14.582 1.00 83.38 73 THR A C 1
ATOM 592 O O . THR A 1 73 ? -2.452 18.887 -14.403 1.00 83.38 73 THR A O 1
ATOM 595 N N . ASP A 1 74 ? -2.482 16.783 -15.197 1.00 81.25 74 ASP A N 1
ATOM 596 C CA . ASP A 1 74 ? -3.880 16.788 -15.634 1.00 81.25 74 ASP A CA 1
ATOM 597 C C . ASP A 1 74 ? -4.876 16.491 -14.498 1.00 81.25 74 ASP A C 1
ATOM 599 O O . ASP A 1 74 ? -6.075 16.684 -14.687 1.00 81.25 74 ASP A O 1
ATOM 603 N N . HIS A 1 75 ? -4.397 16.055 -13.325 1.00 77.50 75 HIS A N 1
ATOM 604 C CA . HIS A 1 75 ? -5.190 15.600 -12.175 1.00 77.50 75 HIS A CA 1
ATOM 605 C C . HIS A 1 75 ? -6.178 14.454 -12.461 1.00 77.50 75 HIS A C 1
ATOM 607 O O . HIS A 1 75 ? -7.011 14.134 -11.614 1.00 77.50 75 HIS A O 1
ATOM 613 N N . ILE A 1 76 ? -6.088 13.827 -13.633 1.00 82.50 76 ILE A N 1
ATOM 614 C CA . ILE A 1 76 ? -6.944 12.717 -14.056 1.00 82.50 76 ILE A CA 1
ATOM 615 C C . ILE A 1 76 ? -6.171 11.410 -13.914 1.00 82.50 76 ILE A C 1
ATOM 617 O O . ILE A 1 76 ? -6.681 10.434 -13.364 1.00 82.50 76 ILE A O 1
ATOM 621 N N . ARG A 1 77 ? -4.938 11.379 -14.419 1.00 90.12 77 ARG A N 1
ATOM 622 C CA . ARG A 1 77 ? -4.083 10.196 -14.370 1.00 90.12 77 ARG A CA 1
ATOM 623 C C . ARG A 1 77 ? -3.231 10.201 -13.108 1.00 90.12 77 ARG A C 1
ATOM 625 O O . ARG A 1 77 ? -2.994 11.228 -12.472 1.00 90.12 77 ARG A O 1
ATOM 632 N N . THR A 1 78 ? -2.819 9.003 -12.710 1.00 94.44 78 THR A N 1
ATOM 633 C CA . THR A 1 78 ? -1.937 8.805 -11.560 1.00 94.44 78 THR A CA 1
ATOM 634 C C . THR A 1 78 ? -0.611 8.277 -12.060 1.00 94.44 78 THR A C 1
ATOM 636 O O . THR A 1 78 ? -0.514 7.136 -12.520 1.00 94.44 78 THR A O 1
ATOM 639 N N . GLU A 1 79 ? 0.399 9.129 -11.975 1.00 96.12 79 GLU A N 1
ATOM 640 C CA . GLU A 1 79 ? 1.778 8.791 -12.266 1.00 96.12 79 GLU A CA 1
ATOM 641 C C . GLU A 1 79 ? 2.308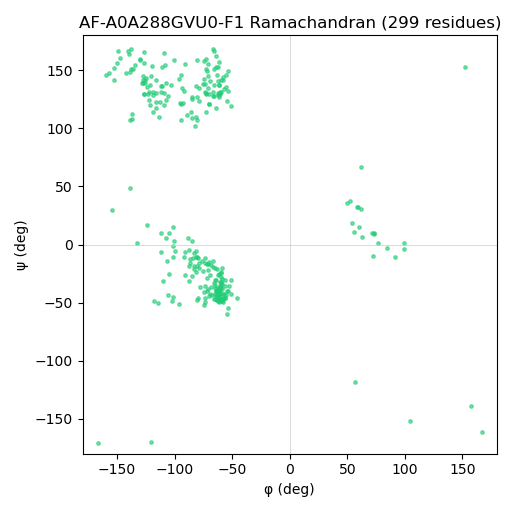 7.843 -11.188 1.00 96.12 79 GLU A C 1
ATOM 643 O O . GLU A 1 79 ? 2.041 8.008 -9.993 1.00 96.12 79 GLU A O 1
ATOM 648 N N . ILE A 1 80 ? 3.103 6.866 -11.616 1.00 97.69 80 ILE A N 1
ATOM 649 C CA . ILE A 1 80 ? 3.939 6.067 -10.727 1.00 97.69 80 ILE A CA 1
ATOM 650 C C . ILE A 1 80 ? 5.410 6.420 -10.927 1.00 97.69 80 ILE A C 1
ATOM 652 O O . ILE A 1 80 ? 5.924 6.422 -12.048 1.00 97.69 80 ILE A O 1
ATOM 656 N N . VAL A 1 81 ? 6.100 6.685 -9.820 1.00 98.06 81 VAL A N 1
ATOM 657 C CA . VAL A 1 81 ? 7.530 7.017 -9.796 1.00 98.06 81 VAL A CA 1
ATOM 658 C C . VAL A 1 81 ? 8.286 6.103 -8.841 1.00 98.06 81 VAL A C 1
ATOM 660 O O . VAL A 1 81 ? 7.725 5.552 -7.892 1.00 98.06 81 VAL A O 1
ATOM 663 N N . CYS A 1 82 ? 9.587 5.936 -9.063 1.00 98.44 82 CYS A N 1
ATOM 664 C CA . CYS A 1 82 ? 10.437 5.228 -8.110 1.00 98.44 82 CYS A CA 1
ATOM 665 C C . CYS A 1 82 ? 10.535 6.024 -6.799 1.00 98.44 82 CYS A C 1
ATOM 667 O O . CYS A 1 82 ? 10.938 7.185 -6.821 1.00 98.44 82 CYS A O 1
ATOM 669 N N . LYS A 1 83 ? 10.262 5.397 -5.648 1.00 96.94 83 LYS A N 1
ATOM 670 C CA . LYS A 1 83 ? 10.359 6.046 -4.325 1.00 96.94 83 LYS A CA 1
ATOM 671 C C . LYS A 1 83 ? 11.745 6.636 -4.048 1.00 96.94 83 LYS A C 1
ATOM 673 O O . LYS A 1 83 ? 11.857 7.661 -3.388 1.00 96.94 83 LYS A O 1
ATOM 678 N N . THR A 1 84 ? 12.799 5.969 -4.518 1.00 96.69 84 THR A N 1
ATOM 679 C CA . THR A 1 84 ? 14.187 6.320 -4.192 1.00 96.69 84 THR A CA 1
ATOM 680 C C . THR A 1 84 ? 14.698 7.502 -5.013 1.00 96.69 84 THR A C 1
ATOM 682 O O . THR A 1 84 ? 15.328 8.400 -4.462 1.00 96.69 84 THR A O 1
ATOM 685 N N . CYS A 1 85 ? 14.456 7.511 -6.327 1.00 97.56 85 CYS A N 1
ATOM 686 C CA . CYS A 1 85 ? 14.998 8.540 -7.219 1.00 97.56 85 CYS A CA 1
ATOM 687 C C . CYS A 1 85 ? 13.967 9.491 -7.823 1.00 97.56 85 CYS A C 1
ATOM 689 O O . CYS A 1 85 ? 14.367 10.436 -8.494 1.00 97.56 85 CYS A O 1
ATOM 691 N N . HIS A 1 86 ? 12.675 9.241 -7.612 1.00 97.62 86 HIS A N 1
ATOM 692 C CA . HIS A 1 86 ? 11.560 9.972 -8.224 1.00 97.62 86 HIS A CA 1
ATOM 693 C C . HIS A 1 86 ? 11.526 9.915 -9.760 1.00 97.62 86 HIS A C 1
ATOM 695 O O . HIS A 1 86 ? 10.798 10.678 -10.387 1.00 97.62 86 HIS A O 1
ATOM 701 N N . GLY A 1 87 ? 12.282 8.997 -10.371 1.00 98.00 87 GLY A N 1
ATOM 702 C CA . GLY A 1 87 ? 12.248 8.766 -11.811 1.00 98.00 87 GLY A CA 1
ATOM 703 C C . GLY A 1 87 ? 10.893 8.217 -12.259 1.00 98.00 87 GLY A C 1
ATOM 704 O O . GLY A 1 87 ? 10.340 7.328 -11.599 1.00 98.00 87 GLY A O 1
ATOM 705 N N . HIS A 1 88 ? 10.387 8.737 -13.377 1.00 98.31 88 HIS A N 1
ATOM 706 C CA . HIS A 1 88 ? 9.121 8.332 -13.978 1.00 98.31 88 HIS A CA 1
ATOM 707 C C . HIS A 1 88 ? 9.147 6.855 -14.376 1.00 98.31 88 HIS A C 1
ATOM 709 O O . HIS A 1 88 ? 10.071 6.392 -15.054 1.00 98.31 88 HIS A O 1
ATOM 715 N N . LEU A 1 89 ? 8.127 6.106 -13.955 1.00 98.38 89 LEU A N 1
ATOM 716 C CA . LEU A 1 89 ? 7.951 4.700 -14.317 1.00 98.38 89 LEU A CA 1
ATOM 717 C C . LEU A 1 89 ? 6.829 4.534 -15.339 1.00 98.38 89 LEU A C 1
ATOM 719 O O . LEU A 1 89 ? 6.990 3.786 -16.299 1.00 98.38 89 LEU A O 1
ATOM 723 N N . GLY A 1 90 ? 5.708 5.223 -15.148 1.00 97.50 90 GLY A N 1
ATOM 724 C CA . GLY A 1 90 ? 4.514 5.090 -15.975 1.00 97.50 90 GLY A CA 1
ATOM 725 C C . GLY A 1 90 ? 3.275 5.542 -15.213 1.00 97.50 90 GLY A C 1
ATOM 726 O O . GLY A 1 90 ? 3.333 6.524 -14.476 1.00 97.50 90 GLY A O 1
ATOM 727 N N . HIS A 1 91 ? 2.171 4.807 -15.352 1.00 96.69 91 HIS A N 1
ATOM 728 C CA . HIS A 1 91 ? 0.899 5.149 -14.701 1.00 96.69 91 HIS A CA 1
ATOM 729 C C . HIS A 1 91 ? 0.246 3.932 -14.045 1.00 96.69 91 HIS A C 1
ATOM 731 O O . HIS A 1 91 ? 0.460 2.797 -14.476 1.00 96.69 91 HIS A O 1
ATOM 737 N N . ILE A 1 92 ? -0.572 4.176 -13.024 1.00 96.19 92 ILE A N 1
ATOM 738 C CA . ILE A 1 92 ? -1.421 3.159 -12.398 1.00 96.19 92 ILE A CA 1
ATOM 739 C C . ILE A 1 92 ? -2.888 3.382 -12.768 1.00 96.19 92 ILE A C 1
ATOM 741 O O . ILE A 1 92 ? -3.381 4.509 -12.781 1.00 96.19 92 ILE A O 1
ATOM 745 N N . PHE A 1 93 ? -3.581 2.282 -13.041 1.00 93.81 93 PHE A N 1
ATOM 746 C CA . PHE A 1 93 ? -5.016 2.231 -13.286 1.00 93.81 93 PHE A CA 1
ATOM 747 C C . PHE A 1 93 ? -5.662 1.303 -12.258 1.00 93.81 93 PHE A C 1
ATOM 749 O O . PHE A 1 93 ? -5.124 0.239 -11.955 1.00 93.81 93 PHE A O 1
ATOM 756 N N . VAL A 1 94 ? -6.806 1.709 -11.714 1.00 91.19 94 VAL A N 1
ATOM 757 C CA . VAL A 1 94 ? -7.570 0.948 -10.716 1.00 91.19 94 VAL A CA 1
ATOM 758 C C . VAL A 1 94 ? -8.988 0.786 -11.249 1.00 91.19 94 VAL A C 1
ATOM 760 O O . VAL A 1 94 ? -9.526 1.727 -11.829 1.00 91.19 94 VAL A O 1
ATOM 763 N N . GLY A 1 95 ? -9.601 -0.388 -11.086 1.00 88.25 95 GLY A N 1
ATOM 764 C CA . GLY A 1 95 ? -11.000 -0.585 -11.491 1.00 88.25 95 GLY A CA 1
ATOM 765 C C . GLY A 1 95 ? -11.226 -1.269 -12.842 1.00 88.25 95 GLY A C 1
ATOM 766 O O . GLY A 1 95 ? -12.378 -1.436 -13.239 1.00 88.25 95 GLY A O 1
ATOM 767 N N . GLU A 1 96 ? -10.170 -1.671 -13.552 1.00 90.69 96 GLU A N 1
ATOM 768 C CA . GLU A 1 96 ? -10.263 -2.232 -14.914 1.00 90.69 96 GLU A CA 1
ATOM 769 C C . GLU A 1 96 ? -10.600 -3.729 -14.971 1.00 90.69 96 GLU A C 1
ATOM 771 O O . GLU A 1 96 ? -10.846 -4.263 -16.048 1.00 90.69 96 GLU A O 1
ATOM 776 N N . GLN A 1 97 ? -10.632 -4.401 -13.820 1.00 91.56 97 GLN A N 1
ATOM 777 C CA . GLN A 1 97 ? -11.063 -5.792 -13.632 1.00 91.56 97 GLN A CA 1
ATOM 778 C C . GLN A 1 97 ? -10.205 -6.813 -14.390 1.00 91.56 97 GLN A C 1
ATOM 780 O O . GLN A 1 97 ? -10.690 -7.865 -14.797 1.00 91.56 97 GLN A O 1
ATOM 785 N N . GLN A 1 98 ? -8.918 -6.502 -14.573 1.00 91.88 98 GLN A N 1
ATOM 786 C CA . GLN A 1 98 ? -7.968 -7.380 -15.265 1.00 91.88 98 GLN A CA 1
ATOM 787 C C . GLN A 1 98 ? -7.349 -8.438 -14.342 1.00 91.88 98 GLN A C 1
ATOM 789 O O . GLN A 1 98 ? -6.980 -9.513 -14.802 1.00 91.88 98 GLN A O 1
ATOM 794 N N . THR A 1 99 ? -7.256 -8.144 -13.042 1.00 93.62 99 THR A N 1
ATOM 795 C CA . THR A 1 99 ? -6.729 -9.042 -12.002 1.00 93.62 99 THR A CA 1
ATOM 796 C C . THR A 1 99 ? -7.600 -8.972 -10.749 1.00 93.62 99 THR A C 1
ATOM 798 O O . THR A 1 99 ? -8.434 -8.072 -10.609 1.00 93.62 99 THR A O 1
ATOM 801 N N . GLU A 1 100 ? -7.400 -9.896 -9.808 1.00 90.69 100 GLU A N 1
ATOM 802 C CA . GLU A 1 100 ? -8.124 -9.902 -8.528 1.00 90.69 100 GLU A CA 1
ATOM 803 C C . GLU A 1 100 ? -7.851 -8.642 -7.694 1.00 90.69 100 GLU A C 1
ATOM 805 O O . GLU A 1 100 ? -8.782 -8.081 -7.113 1.00 90.69 100 GLU A O 1
ATOM 810 N N . LYS A 1 101 ? -6.601 -8.152 -7.708 1.00 91.44 101 LYS A N 1
ATOM 811 C CA . LYS A 1 101 ? -6.191 -6.892 -7.058 1.00 91.44 101 LYS A CA 1
ATOM 812 C C . LYS A 1 101 ? -6.788 -5.656 -7.734 1.00 91.44 101 LYS A C 1
ATOM 814 O O . LYS A 1 101 ? -6.863 -4.593 -7.122 1.00 91.44 101 LYS A O 1
ATOM 819 N N . ASN A 1 102 ? -7.272 -5.812 -8.970 1.00 91.50 102 ASN A N 1
ATOM 820 C CA . ASN A 1 102 ? -7.966 -4.786 -9.743 1.00 91.50 102 ASN A CA 1
ATOM 821 C C . ASN A 1 102 ? -7.129 -3.516 -9.980 1.00 91.50 102 ASN A C 1
ATOM 823 O O . ASN A 1 102 ? -7.651 -2.401 -10.068 1.00 91.50 102 ASN A O 1
ATOM 827 N N . THR A 1 103 ? -5.822 -3.714 -10.083 1.00 94.94 103 THR A N 1
ATOM 828 C CA . THR A 1 103 ? -4.788 -2.698 -10.242 1.00 94.94 103 THR A CA 1
ATOM 829 C C . THR A 1 103 ? -3.929 -3.059 -11.444 1.00 94.94 103 THR A C 1
ATOM 831 O O . THR A 1 103 ? -3.626 -4.227 -11.688 1.00 94.94 103 THR A O 1
ATOM 834 N N . ARG A 1 104 ? -3.525 -2.051 -12.214 1.00 96.94 104 ARG A N 1
ATOM 835 C CA . ARG A 1 104 ? -2.592 -2.203 -13.328 1.00 96.94 104 ARG A CA 1
ATOM 836 C C . ARG A 1 104 ? -1.581 -1.071 -13.329 1.00 96.94 104 ARG A C 1
ATOM 838 O O . ARG A 1 104 ? -1.884 0.057 -13.708 1.00 96.94 104 ARG A O 1
ATOM 845 N N . HIS A 1 105 ? -0.356 -1.401 -12.963 1.00 97.94 105 HIS A N 1
ATOM 846 C CA . HIS A 1 105 ? 0.828 -0.586 -13.166 1.00 97.94 105 HIS A CA 1
ATOM 847 C C . HIS A 1 105 ? 1.283 -0.774 -14.611 1.00 97.94 105 HIS A C 1
ATOM 849 O O . HIS A 1 105 ? 1.801 -1.827 -14.965 1.00 97.94 105 HIS A O 1
ATOM 855 N N . CYS A 1 106 ? 1.072 0.234 -15.449 1.00 97.44 106 CYS A N 1
ATOM 856 C CA . CYS A 1 106 ? 1.512 0.274 -16.837 1.00 97.44 106 CYS A CA 1
ATOM 857 C C . CYS A 1 106 ? 2.862 0.988 -16.900 1.00 97.44 106 CYS A C 1
ATOM 859 O O . CYS A 1 106 ? 2.919 2.204 -16.704 1.00 97.44 106 CYS A O 1
ATOM 861 N N . VAL A 1 107 ? 3.944 0.242 -17.128 1.00 98.25 107 VAL A N 1
ATOM 862 C CA . VAL A 1 107 ? 5.310 0.727 -16.882 1.00 98.25 107 VAL A CA 1
ATOM 863 C C . VAL A 1 107 ? 6.115 0.803 -18.177 1.00 98.25 107 VAL A C 1
ATOM 865 O O . VAL A 1 107 ? 6.020 -0.071 -19.027 1.00 98.25 107 VAL A O 1
ATOM 868 N N . ASN A 1 108 ? 6.951 1.824 -18.335 1.00 98.31 108 ASN A N 1
ATOM 869 C CA . ASN A 1 108 ? 7.901 1.905 -19.442 1.00 98.31 108 ASN A CA 1
ATOM 870 C C . ASN A 1 108 ? 9.027 0.877 -19.252 1.00 98.31 108 ASN A C 1
ATOM 872 O O . ASN A 1 108 ? 9.617 0.797 -18.170 1.00 98.31 108 ASN A O 1
ATOM 876 N N . SER A 1 109 ? 9.397 0.135 -20.303 1.00 98.25 109 SER A N 1
ATOM 877 C CA . SER A 1 109 ? 10.511 -0.827 -20.197 1.00 98.25 109 SER A CA 1
ATOM 878 C C . SER A 1 109 ? 11.833 -0.107 -19.930 1.00 98.25 109 SER A C 1
ATOM 880 O O . SER A 1 109 ? 12.638 -0.560 -19.118 1.00 98.25 109 SER A O 1
ATOM 882 N N . LEU A 1 110 ? 12.011 1.067 -20.543 1.00 98.19 110 LEU A N 1
ATOM 883 C CA . LEU A 1 110 ? 13.190 1.919 -20.378 1.00 98.19 110 LEU A CA 1
ATOM 884 C C . LEU A 1 110 ? 13.346 2.483 -18.954 1.00 98.19 110 LEU A C 1
ATOM 886 O O . LEU A 1 110 ? 14.460 2.795 -18.548 1.00 98.19 110 LEU A O 1
ATOM 890 N N . SER A 1 111 ? 12.283 2.521 -18.144 1.00 98.38 111 SER A N 1
ATOM 891 C CA . SER A 1 111 ? 12.369 2.935 -16.733 1.00 98.38 111 SER A CA 1
ATOM 892 C C . SER A 1 111 ? 12.876 1.840 -15.792 1.00 98.38 111 SER A C 1
ATOM 894 O O . SER A 1 111 ? 13.205 2.114 -14.633 1.00 98.38 111 SER A O 1
ATOM 896 N N . MET A 1 112 ? 12.966 0.595 -16.259 1.00 98.19 112 MET A N 1
ATOM 897 C CA . MET A 1 112 ? 13.331 -0.561 -15.439 1.00 98.19 112 MET A CA 1
ATOM 898 C C . MET A 1 112 ? 14.496 -1.328 -16.045 1.00 98.19 112 MET A C 1
ATOM 900 O O . MET A 1 112 ? 14.801 -1.149 -17.212 1.00 98.19 112 MET A O 1
ATOM 904 N N . ARG A 1 113 ? 15.125 -2.214 -15.277 1.00 97.62 113 ARG A N 1
ATOM 905 C CA . ARG A 1 113 ? 15.990 -3.303 -15.752 1.00 97.62 113 ARG A CA 1
ATOM 906 C C . ARG A 1 113 ? 15.474 -4.609 -15.183 1.00 97.62 113 ARG A C 1
ATOM 908 O O . ARG A 1 113 ? 15.075 -4.635 -14.022 1.00 97.62 113 ARG A O 1
ATOM 915 N N . PHE A 1 114 ? 15.542 -5.682 -15.956 1.00 98.19 114 PHE A N 1
ATOM 916 C CA . PHE A 1 114 ? 15.225 -7.012 -15.453 1.00 98.19 114 PHE A CA 1
ATOM 917 C C . PHE A 1 114 ? 16.480 -7.741 -14.966 1.00 98.19 114 PHE A C 1
ATOM 919 O O . PHE A 1 114 ? 17.504 -7.756 -15.649 1.00 98.19 114 PHE A O 1
ATOM 926 N N . ILE A 1 115 ? 16.382 -8.360 -13.791 1.00 97.81 115 ILE A N 1
ATOM 927 C CA . ILE A 1 115 ? 17.389 -9.257 -13.229 1.00 97.81 115 ILE A CA 1
ATOM 928 C C . ILE A 1 115 ? 16.740 -10.626 -13.055 1.00 97.81 115 ILE A C 1
ATOM 930 O O . ILE A 1 115 ? 15.815 -10.786 -12.258 1.00 97.81 115 ILE A O 1
ATOM 934 N N . GLN A 1 116 ? 17.226 -11.607 -13.812 1.00 97.56 116 GLN A N 1
ATOM 935 C CA . GLN A 1 116 ? 16.760 -12.988 -13.718 1.00 97.56 116 GLN A CA 1
ATOM 936 C C . GLN A 1 116 ? 17.058 -13.564 -12.331 1.00 97.56 116 GLN A C 1
ATOM 938 O O . GLN A 1 116 ? 18.091 -13.245 -11.746 1.00 97.56 116 GLN A O 1
ATOM 943 N N . LYS A 1 117 ? 16.175 -14.437 -11.836 1.00 95.56 117 LYS A N 1
ATOM 944 C CA . LYS A 1 117 ? 16.223 -15.042 -10.496 1.00 95.56 117 LYS A CA 1
ATOM 945 C C . LYS A 1 117 ? 17.605 -15.562 -10.087 1.00 95.56 117 LYS A C 1
ATOM 947 O O . LYS A 1 117 ? 18.064 -15.242 -8.997 1.00 95.56 117 LYS A O 1
ATOM 952 N N . ASP A 1 118 ? 18.282 -16.285 -10.976 1.00 95.06 118 ASP A N 1
ATOM 953 C CA . ASP A 1 118 ? 19.593 -16.893 -10.693 1.00 95.06 118 ASP A CA 1
ATOM 954 C C . ASP A 1 118 ? 20.749 -15.875 -10.657 1.00 95.06 118 ASP A C 1
ATOM 956 O O . ASP A 1 118 ? 21.847 -16.193 -10.213 1.00 95.06 118 ASP A O 1
ATOM 960 N N . ASN A 1 119 ? 20.500 -14.640 -11.104 1.00 95.75 119 ASN A N 1
ATOM 961 C CA . ASN A 1 119 ? 21.473 -13.550 -11.176 1.00 95.75 119 ASN A CA 1
ATOM 962 C C . ASN A 1 119 ? 21.173 -12.418 -10.177 1.00 95.75 119 ASN A C 1
ATOM 964 O O . ASN A 1 119 ? 21.771 -11.343 -10.271 1.00 95.75 119 ASN A O 1
ATOM 968 N N . ILE A 1 120 ? 20.232 -12.611 -9.245 1.00 93.25 120 ILE A N 1
ATOM 969 C CA . ILE A 1 120 ? 19.941 -11.612 -8.212 1.00 93.25 120 ILE A CA 1
ATOM 970 C C . ILE A 1 120 ? 21.098 -11.613 -7.205 1.00 93.25 120 ILE A C 1
ATOM 972 O O . ILE A 1 120 ? 21.312 -12.592 -6.497 1.00 93.25 120 ILE A O 1
ATOM 976 N N . SER A 1 121 ? 21.842 -10.509 -7.142 1.00 92.50 121 SER A N 1
ATOM 977 C CA . SER A 1 121 ? 22.963 -10.350 -6.213 1.00 92.50 121 SER A CA 1
ATOM 978 C C . SER A 1 121 ? 22.499 -10.116 -4.772 1.00 92.50 121 SER A C 1
ATOM 980 O O . SER A 1 121 ? 21.410 -9.586 -4.533 1.00 92.50 121 SER A O 1
ATOM 982 N N . ASP A 1 122 ? 23.377 -10.405 -3.808 1.00 92.50 122 ASP A N 1
ATOM 983 C CA . ASP A 1 122 ? 23.152 -10.104 -2.385 1.00 92.50 122 ASP A CA 1
ATOM 984 C C . ASP A 1 122 ? 22.866 -8.610 -2.136 1.00 92.50 122 ASP A C 1
ATOM 986 O O . ASP A 1 122 ? 22.096 -8.247 -1.247 1.00 92.50 122 ASP A O 1
ATOM 990 N N . GLU A 1 123 ? 23.428 -7.720 -2.960 1.00 89.38 123 GLU A N 1
ATOM 991 C CA . GLU A 1 123 ? 23.148 -6.279 -2.920 1.00 89.38 123 GLU A CA 1
ATOM 992 C C . GLU A 1 123 ? 21.681 -5.959 -3.253 1.00 89.38 123 GLU A C 1
ATOM 994 O O . GLU A 1 123 ? 21.076 -5.097 -2.620 1.00 89.38 123 GLU A O 1
ATOM 999 N N . ILE A 1 124 ? 21.078 -6.651 -4.224 1.00 89.50 124 ILE A N 1
ATOM 1000 C CA . ILE A 1 124 ? 19.655 -6.474 -4.548 1.00 89.50 124 ILE A CA 1
ATOM 1001 C C . ILE A 1 124 ? 18.785 -7.136 -3.477 1.00 89.50 124 ILE A C 1
ATOM 1003 O O . ILE A 1 124 ? 17.782 -6.556 -3.065 1.00 89.50 124 ILE A O 1
ATOM 1007 N N . ILE A 1 125 ? 19.171 -8.325 -3.000 1.00 90.81 125 ILE A N 1
ATOM 1008 C CA . ILE A 1 125 ? 18.436 -9.054 -1.954 1.00 90.81 125 ILE A CA 1
ATOM 1009 C C . ILE A 1 125 ? 18.374 -8.233 -0.666 1.00 90.81 125 ILE A C 1
ATOM 1011 O O . ILE A 1 125 ? 17.295 -8.059 -0.111 1.00 90.81 125 ILE A O 1
ATOM 1015 N N . SER A 1 126 ? 19.501 -7.670 -0.226 1.00 90.19 126 SER A N 1
ATOM 1016 C CA . SER A 1 126 ? 19.574 -6.802 0.960 1.00 90.19 126 SER A CA 1
ATOM 1017 C C . SER A 1 126 ? 18.770 -5.506 0.826 1.00 90.19 126 SER A C 1
ATOM 1019 O O . SER A 1 126 ? 18.395 -4.906 1.830 1.00 90.19 126 SER A O 1
ATOM 1021 N N . GLN A 1 127 ? 18.463 -5.082 -0.402 1.00 88.62 127 GLN A N 1
ATOM 1022 C CA . GLN A 1 127 ? 17.557 -3.970 -0.654 1.00 88.62 127 GLN A CA 1
ATOM 1023 C C . GLN A 1 127 ? 16.087 -4.381 -0.655 1.00 88.62 127 GLN A C 1
ATOM 1025 O O . GLN A 1 127 ? 15.253 -3.485 -0.658 1.00 88.62 127 GLN A O 1
ATOM 1030 N N . LEU A 1 128 ? 15.714 -5.662 -0.674 1.00 90.06 128 LEU A N 1
ATOM 1031 C CA . LEU A 1 128 ? 14.304 -6.045 -0.597 1.00 90.06 128 LEU A CA 1
ATOM 1032 C C . LEU A 1 128 ? 13.778 -5.829 0.828 1.00 90.06 128 LEU A C 1
ATOM 1034 O O . LEU A 1 128 ? 14.413 -6.274 1.781 1.00 90.06 128 LEU A O 1
ATOM 1038 N N . PRO A 1 129 ? 12.622 -5.163 1.000 1.00 89.19 129 PRO A N 1
ATOM 1039 C CA . PRO A 1 129 ? 12.045 -5.013 2.326 1.00 89.19 129 PRO A CA 1
ATOM 1040 C C . PRO A 1 129 ? 11.597 -6.382 2.851 1.00 89.19 129 PRO A C 1
ATOM 1042 O O . PRO A 1 129 ? 10.893 -7.115 2.152 1.00 89.19 129 PRO A O 1
ATOM 1045 N N . SER A 1 130 ? 11.984 -6.701 4.085 1.00 91.56 130 SER A N 1
ATOM 1046 C CA . SER A 1 130 ? 11.313 -7.723 4.887 1.00 91.56 130 SER A CA 1
ATOM 1047 C C . SER A 1 130 ? 10.134 -7.059 5.581 1.00 91.56 130 SER A C 1
ATOM 1049 O O . SER A 1 130 ? 10.309 -6.016 6.209 1.00 91.56 130 SER A O 1
ATOM 1051 N N . TYR A 1 131 ? 8.938 -7.618 5.437 1.00 96.44 131 TYR A N 1
ATOM 1052 C CA . TYR A 1 131 ? 7.734 -7.001 5.972 1.00 96.44 131 TYR A CA 1
ATOM 1053 C C . TYR A 1 131 ? 6.682 -8.032 6.355 1.00 96.44 131 TYR A C 1
ATOM 1055 O O . TYR A 1 131 ? 6.625 -9.130 5.801 1.00 96.44 131 TYR A O 1
ATOM 1063 N N . GLU A 1 132 ? 5.809 -7.620 7.262 1.00 97.06 132 GLU A N 1
ATOM 1064 C CA . GLU A 1 132 ? 4.521 -8.243 7.521 1.00 97.06 132 GLU A CA 1
ATOM 1065 C C . GLU A 1 132 ? 3.391 -7.336 7.029 1.00 97.06 132 GLU A C 1
ATOM 1067 O O . GLU A 1 132 ? 3.595 -6.153 6.734 1.00 97.06 132 GLU A O 1
ATOM 1072 N N . VAL A 1 133 ? 2.191 -7.910 6.911 1.00 97.75 133 VAL A N 1
ATOM 1073 C CA . VAL A 1 133 ? 0.997 -7.194 6.455 1.00 97.75 133 VAL A CA 1
ATOM 1074 C C . VAL A 1 133 ? -0.094 -7.277 7.514 1.00 97.75 133 VAL A C 1
ATOM 1076 O O . VAL A 1 133 ? -0.416 -8.360 8.000 1.00 97.75 133 VAL A O 1
ATOM 1079 N N . ALA A 1 134 ? -0.693 -6.137 7.840 1.00 97.81 134 ALA A N 1
ATOM 1080 C CA . ALA A 1 134 ? -1.902 -6.037 8.650 1.00 97.81 134 ALA A CA 1
ATOM 1081 C C . ALA A 1 134 ? -3.003 -5.342 7.848 1.00 97.81 134 ALA A C 1
ATOM 1083 O O . ALA A 1 134 ? -2.711 -4.414 7.094 1.00 97.81 134 ALA A O 1
ATOM 1084 N N . ILE A 1 135 ? -4.265 -5.739 8.029 1.00 98.38 135 ILE A N 1
ATOM 1085 C CA . ILE A 1 135 ? -5.395 -4.964 7.510 1.00 98.38 135 ILE A CA 1
ATOM 1086 C C . ILE A 1 135 ? -6.316 -4.554 8.655 1.00 98.38 135 ILE A C 1
ATOM 1088 O O . ILE A 1 135 ? -6.858 -5.398 9.369 1.00 98.38 135 ILE A O 1
ATOM 1092 N N . LEU A 1 136 ? -6.484 -3.243 8.823 1.00 98.50 136 LEU A N 1
ATOM 1093 C CA . LEU A 1 136 ? -7.200 -2.641 9.946 1.00 98.50 136 LEU A CA 1
ATOM 1094 C C . LEU A 1 136 ? -8.307 -1.709 9.444 1.00 98.50 136 LEU A C 1
ATOM 1096 O O . LEU A 1 136 ? -8.118 -0.974 8.478 1.00 98.50 136 LEU A O 1
ATOM 1100 N N . ALA A 1 137 ? -9.445 -1.712 10.131 1.00 97.88 137 ALA A N 1
ATOM 1101 C CA . ALA A 1 137 ? -10.596 -0.849 9.881 1.00 97.88 137 ALA A CA 1
ATOM 1102 C C . ALA A 1 137 ? -10.970 -0.129 11.175 1.00 97.88 137 ALA A C 1
ATOM 1104 O O . ALA A 1 137 ? -11.114 -0.777 12.205 1.00 97.88 137 ALA A O 1
ATOM 1105 N N . GLY A 1 138 ? -11.133 1.192 11.154 1.00 96.50 138 GLY A N 1
ATOM 1106 C CA . GLY A 1 138 ? -11.354 1.969 12.383 1.00 96.50 138 GLY A CA 1
ATOM 1107 C C . GLY A 1 138 ? -12.110 3.274 12.166 1.00 96.50 138 GLY A C 1
ATOM 1108 O O . GLY A 1 138 ? -11.865 4.249 12.878 1.00 96.50 138 GLY A O 1
ATOM 1109 N N . GLY A 1 139 ? -12.986 3.313 11.162 1.00 94.75 139 GLY A N 1
ATOM 1110 C CA . GLY A 1 139 ? -13.624 4.530 10.661 1.00 94.75 139 GLY A CA 1
ATOM 1111 C C . GLY A 1 139 ? -13.021 4.984 9.336 1.00 94.75 139 GLY A C 1
ATOM 1112 O O . GLY A 1 139 ? -12.510 4.157 8.588 1.00 94.75 139 GLY A O 1
ATOM 1113 N N . CYS A 1 140 ? -13.071 6.292 9.068 1.00 94.69 140 CYS A N 1
ATOM 1114 C CA . CYS A 1 140 ? -12.487 6.884 7.864 1.00 94.69 140 CYS A CA 1
ATOM 1115 C C . CYS A 1 140 ? -11.025 6.450 7.680 1.00 94.69 140 CYS A C 1
ATOM 1117 O O . CYS A 1 140 ? -10.164 6.747 8.522 1.00 94.69 140 CYS A O 1
ATOM 1119 N N . PHE A 1 141 ? -10.728 5.776 6.570 1.00 96.56 141 PHE A N 1
ATOM 1120 C CA . PHE A 1 141 ? -9.388 5.247 6.301 1.00 96.56 141 PHE A CA 1
ATOM 1121 C C . PHE A 1 141 ? -8.292 6.324 6.219 1.00 96.56 141 PHE A C 1
ATOM 1123 O O . PHE A 1 141 ? -7.161 6.046 6.602 1.00 96.56 141 PHE A O 1
ATOM 1130 N N . TRP A 1 142 ? -8.612 7.581 5.877 1.00 96.44 142 TRP A N 1
ATOM 1131 C CA . TRP A 1 142 ? -7.654 8.691 5.820 1.00 96.44 142 TRP A CA 1
ATOM 1132 C C . TRP A 1 142 ? -7.098 9.013 7.203 1.00 96.44 142 TRP A C 1
ATOM 1134 O O . TRP A 1 142 ? -5.934 9.385 7.353 1.00 96.44 142 TRP A O 1
ATOM 1144 N N . CYS A 1 143 ? -7.940 8.873 8.231 1.00 95.56 143 CYS A N 1
ATOM 1145 C CA . CYS A 1 143 ? -7.536 9.066 9.613 1.00 95.56 143 CYS A CA 1
ATOM 1146 C C . CYS A 1 143 ? -6.555 7.988 10.065 1.00 95.56 143 CYS A C 1
ATOM 1148 O O . CYS A 1 143 ? -5.593 8.298 10.765 1.00 95.56 143 CYS A O 1
ATOM 1150 N N . ILE A 1 144 ? -6.833 6.734 9.706 1.00 97.31 144 ILE A N 1
ATOM 1151 C CA . ILE A 1 144 ? -6.016 5.592 10.113 1.00 97.31 144 ILE A CA 1
ATOM 1152 C C . ILE A 1 144 ? -4.702 5.583 9.325 1.00 97.31 144 ILE A C 1
ATOM 1154 O O . ILE A 1 144 ? -3.642 5.486 9.937 1.00 97.31 144 ILE A O 1
ATOM 1158 N N . GLU A 1 145 ? -4.762 5.781 8.005 1.00 97.62 145 GLU A N 1
ATOM 1159 C CA . GLU A 1 145 ? -3.605 5.917 7.115 1.00 97.62 145 GLU A CA 1
ATOM 1160 C C . GLU A 1 145 ? -2.667 7.017 7.616 1.00 97.62 145 GLU A C 1
ATOM 1162 O O . GLU A 1 145 ? -1.529 6.732 7.984 1.00 97.62 145 GLU A O 1
ATOM 1167 N N . GLY A 1 146 ? -3.154 8.258 7.720 1.00 95.81 146 GLY A N 1
ATOM 1168 C CA . GLY A 1 146 ? -2.317 9.394 8.102 1.00 95.81 146 GLY A CA 1
ATOM 1169 C C . GLY A 1 146 ? -1.661 9.231 9.477 1.00 95.81 146 GLY A C 1
ATOM 1170 O O . GLY A 1 146 ? -0.509 9.625 9.651 1.00 95.81 146 GLY A O 1
ATOM 1171 N N . ALA A 1 147 ? -2.365 8.629 10.442 1.00 96.62 147 ALA A N 1
ATOM 1172 C CA . ALA A 1 147 ? -1.846 8.403 11.788 1.00 96.62 147 ALA A CA 1
ATOM 1173 C C . ALA A 1 147 ? -0.805 7.274 11.844 1.00 96.62 147 ALA A C 1
ATOM 1175 O O . ALA A 1 147 ? 0.272 7.470 12.406 1.00 96.62 147 ALA A O 1
ATOM 1176 N N . LEU A 1 148 ? -1.101 6.108 11.264 1.00 97.38 148 LEU A N 1
ATOM 1177 C CA . LEU A 1 148 ? -0.215 4.942 11.348 1.00 97.38 148 LEU A CA 1
ATOM 1178 C C . LEU A 1 148 ? 1.012 5.064 10.434 1.00 97.38 148 LEU A C 1
ATOM 1180 O O . LEU A 1 148 ? 2.054 4.504 10.762 1.00 97.38 148 LEU A O 1
ATOM 1184 N N . GLN A 1 149 ? 0.949 5.877 9.371 1.00 95.88 149 GLN A N 1
ATOM 1185 C CA . GLN A 1 149 ? 2.112 6.201 8.532 1.00 95.88 149 GLN A CA 1
ATOM 1186 C C . GLN A 1 149 ? 3.264 6.858 9.312 1.00 95.88 149 GLN A C 1
ATOM 1188 O O . GLN A 1 149 ? 4.398 6.858 8.841 1.00 95.88 149 GLN A O 1
ATOM 1193 N N . GLN A 1 150 ? 2.991 7.432 10.488 1.00 94.69 150 GLN A N 1
ATOM 1194 C CA . GLN A 1 150 ? 3.999 8.095 11.322 1.00 94.69 150 GLN A CA 1
ATOM 1195 C C . GLN A 1 150 ? 4.821 7.121 12.176 1.00 94.69 150 GLN A C 1
ATOM 1197 O O . GLN A 1 150 ? 5.793 7.539 12.804 1.00 94.69 150 GLN A O 1
ATOM 1202 N N . LEU A 1 151 ? 4.417 5.849 12.258 1.00 96.81 151 LEU A N 1
ATOM 1203 C CA . LEU A 1 151 ? 5.085 4.868 13.103 1.00 96.81 151 LEU A CA 1
ATOM 1204 C C . LEU A 1 151 ? 6.444 4.469 12.505 1.00 96.81 151 LEU A C 1
ATOM 1206 O O . LEU A 1 151 ? 6.502 4.082 11.333 1.00 96.81 151 LEU A O 1
ATOM 1210 N N . PRO A 1 152 ? 7.536 4.490 13.294 1.00 95.62 152 PRO A N 1
ATOM 1211 C CA . PRO A 1 152 ? 8.780 3.837 12.906 1.00 95.62 152 PRO A CA 1
ATOM 1212 C C . PRO A 1 152 ? 8.507 2.373 12.549 1.00 95.62 152 PRO A C 1
ATOM 1214 O O . PRO A 1 152 ? 7.807 1.686 13.284 1.00 95.62 152 PRO A O 1
ATOM 1217 N N . GLY A 1 153 ? 9.022 1.914 11.410 1.00 95.56 153 GLY A N 1
ATOM 1218 C CA . GLY A 1 153 ? 8.736 0.576 10.883 1.00 95.56 153 GLY A CA 1
ATOM 1219 C C . GLY A 1 153 ? 7.544 0.500 9.924 1.00 95.56 153 GLY A C 1
ATOM 1220 O O . GLY A 1 153 ? 7.416 -0.503 9.235 1.00 95.56 153 GLY A O 1
ATOM 1221 N N . SER A 1 154 ? 6.711 1.539 9.788 1.00 96.69 154 SER A N 1
ATOM 1222 C CA . SER A 1 154 ? 5.711 1.596 8.710 1.00 96.69 154 SER A CA 1
ATOM 1223 C C . SER A 1 154 ? 6.400 1.795 7.352 1.00 96.69 154 SER A C 1
ATOM 1225 O O . SER A 1 154 ? 7.091 2.792 7.145 1.00 96.69 154 SER A O 1
ATOM 1227 N N . ILE A 1 155 ? 6.198 0.868 6.410 1.00 97.06 155 ILE A N 1
ATOM 1228 C CA . ILE A 1 155 ? 6.823 0.887 5.075 1.00 97.06 155 ILE A CA 1
ATOM 1229 C C . ILE A 1 155 ? 5.880 1.515 4.046 1.00 97.06 155 ILE A C 1
ATOM 1231 O O . ILE A 1 155 ? 6.265 2.419 3.305 1.00 97.06 155 ILE A O 1
ATOM 1235 N N . GLU A 1 156 ? 4.640 1.033 3.995 1.00 97.44 156 GLU A N 1
ATOM 1236 C CA . GLU A 1 156 ? 3.600 1.517 3.089 1.00 97.44 156 GLU A CA 1
ATOM 1237 C C . GLU A 1 156 ? 2.228 1.271 3.715 1.00 97.44 156 GLU A C 1
ATOM 1239 O O . GLU A 1 156 ? 2.000 0.228 4.324 1.00 97.44 156 GLU A O 1
ATOM 1244 N N . ILE A 1 157 ? 1.305 2.219 3.548 1.00 97.75 157 ILE A N 1
ATOM 1245 C CA . ILE A 1 157 ? -0.098 2.039 3.920 1.00 97.75 157 ILE A CA 1
ATOM 1246 C C . ILE A 1 157 ? -0.958 2.372 2.708 1.00 97.75 157 ILE A C 1
ATOM 1248 O O . ILE A 1 157 ? -0.771 3.426 2.103 1.00 97.75 157 ILE A O 1
ATOM 1252 N N . ARG A 1 158 ? -1.875 1.465 2.368 1.00 97.69 158 ARG A N 1
ATOM 1253 C CA . ARG A 1 158 ? -2.808 1.585 1.245 1.00 97.69 158 ARG A CA 1
ATOM 1254 C C . ARG A 1 158 ? -4.235 1.646 1.767 1.00 97.69 158 ARG A C 1
ATOM 1256 O O . ARG A 1 158 ? -4.689 0.715 2.432 1.00 97.69 158 ARG A O 1
ATOM 1263 N N . SER A 1 159 ? -4.950 2.711 1.437 1.00 97.69 159 SER A N 1
ATOM 1264 C CA . SER A 1 159 ? -6.384 2.833 1.704 1.00 97.69 159 SER A CA 1
ATOM 1265 C C . SER A 1 159 ? -7.175 1.943 0.735 1.00 97.69 159 SER A C 1
ATOM 1267 O O . SER A 1 159 ? -6.848 1.865 -0.452 1.00 97.69 159 SER A O 1
ATOM 1269 N N . GLY A 1 160 ? -8.207 1.248 1.211 1.00 95.81 160 GLY A N 1
ATOM 1270 C CA . GLY A 1 160 ? -8.971 0.314 0.384 1.00 95.81 160 GLY A CA 1
ATOM 1271 C C . GLY A 1 160 ? -10.289 -0.146 0.990 1.00 95.81 160 GLY A C 1
ATOM 1272 O O . GLY A 1 160 ? -10.751 0.372 2.009 1.00 95.81 160 GLY A O 1
ATOM 1273 N N . TYR A 1 161 ? -10.891 -1.140 0.341 1.00 94.50 161 TYR A N 1
ATOM 1274 C CA . TYR A 1 161 ? -12.194 -1.695 0.693 1.00 94.50 161 TYR A CA 1
ATOM 1275 C C . TYR A 1 161 ? -12.133 -3.215 0.819 1.00 94.50 161 TYR A C 1
ATOM 1277 O O . TYR A 1 161 ? -11.534 -3.890 -0.019 1.00 94.50 161 TYR A O 1
ATOM 1285 N N . MET A 1 162 ? -12.809 -3.768 1.828 1.00 92.94 162 MET A N 1
ATOM 1286 C CA . MET A 1 162 ? -12.911 -5.220 2.029 1.00 92.94 162 MET A CA 1
ATOM 1287 C C . MET A 1 162 ? -14.236 -5.625 2.700 1.00 92.94 162 MET A C 1
ATOM 1289 O O . MET A 1 162 ? -14.968 -4.771 3.198 1.00 92.94 162 MET A O 1
ATOM 1293 N N . GLY A 1 163 ? -14.574 -6.919 2.687 1.00 86.75 163 GLY A N 1
ATOM 1294 C CA . GLY A 1 163 ? -15.737 -7.490 3.388 1.00 86.75 163 GLY A CA 1
ATOM 1295 C C . GLY A 1 163 ? -17.070 -7.417 2.631 1.00 86.75 163 GLY A C 1
ATOM 1296 O O . GLY A 1 163 ? -18.088 -7.917 3.117 1.00 86.75 163 GLY A O 1
ATOM 1297 N N . GLY A 1 164 ? -17.087 -6.796 1.448 1.00 83.88 164 GLY A N 1
ATOM 1298 C CA . GLY A 1 164 ? -18.271 -6.696 0.597 1.00 83.88 164 GLY A CA 1
ATOM 1299 C C . GLY A 1 164 ? -18.539 -7.956 -0.231 1.00 83.88 164 GLY A C 1
ATOM 1300 O O . GLY A 1 164 ? -17.657 -8.765 -0.494 1.00 83.88 164 GLY A O 1
ATOM 1301 N N . LYS A 1 165 ? -19.789 -8.120 -0.682 1.00 77.50 165 LYS A N 1
ATOM 1302 C CA . LYS A 1 165 ? -20.253 -9.356 -1.353 1.00 77.50 165 LYS A CA 1
ATOM 1303 C C . LYS A 1 165 ? -20.026 -9.407 -2.866 1.00 77.50 165 LYS A C 1
ATOM 1305 O O . LYS A 1 165 ? -20.166 -10.472 -3.460 1.00 77.50 165 LYS A O 1
ATOM 1310 N N . ARG A 1 166 ? -19.803 -8.263 -3.517 1.00 77.31 166 ARG A N 1
ATOM 1311 C CA . ARG A 1 166 ? -19.693 -8.163 -4.983 1.00 77.31 166 ARG A CA 1
ATOM 1312 C C . ARG A 1 166 ? -18.316 -7.649 -5.349 1.00 77.31 166 ARG A C 1
ATOM 1314 O O . ARG A 1 166 ? -18.003 -6.581 -4.849 1.00 77.31 166 ARG A O 1
ATOM 1321 N N . PRO A 1 167 ? -17.571 -8.310 -6.245 1.00 78.19 167 PRO A N 1
ATOM 1322 C CA . PRO A 1 167 ? -16.226 -7.876 -6.587 1.00 78.19 167 PRO A CA 1
ATOM 1323 C C . PRO A 1 167 ? -16.220 -6.469 -7.198 1.00 78.19 167 PRO A C 1
ATOM 1325 O O . PRO A 1 167 ? -17.220 -6.027 -7.772 1.00 78.19 167 PRO A O 1
ATOM 1328 N N . PHE A 1 168 ? -15.065 -5.808 -7.102 1.00 77.88 168 PHE A N 1
ATOM 1329 C CA . PHE A 1 168 ? -14.774 -4.518 -7.736 1.00 77.88 168 PHE A CA 1
ATOM 1330 C C . PHE A 1 168 ? -15.695 -3.373 -7.250 1.00 77.88 168 PHE A C 1
ATOM 1332 O O . PHE A 1 168 ? -16.526 -2.861 -8.011 1.00 77.88 168 PHE A O 1
ATOM 1339 N N . PRO A 1 169 ? -15.589 -2.973 -5.967 1.00 80.69 169 PRO A N 1
ATOM 1340 C CA . PRO A 1 169 ? -16.308 -1.814 -5.453 1.00 80.69 169 PRO A CA 1
ATOM 1341 C C . PRO A 1 169 ? -15.817 -0.522 -6.112 1.00 80.69 169 PRO A C 1
ATOM 1343 O O . PRO A 1 169 ? -14.649 -0.408 -6.470 1.00 80.69 169 PRO A O 1
ATOM 1346 N N . THR A 1 170 ? -16.712 0.460 -6.217 1.00 75.12 170 THR A N 1
ATOM 1347 C CA . THR A 1 170 ? -16.345 1.869 -6.435 1.00 75.12 170 THR A CA 1
ATOM 1348 C C . THR A 1 170 ? -16.667 2.645 -5.168 1.00 75.12 170 THR A C 1
ATOM 1350 O O . THR A 1 170 ? -17.591 2.245 -4.440 1.00 75.12 170 THR A O 1
ATOM 1353 N N . TYR A 1 171 ? -15.963 3.746 -4.906 1.00 77.00 171 TYR A N 1
ATOM 1354 C CA . TYR A 1 171 ? -16.213 4.569 -3.725 1.00 77.00 171 TYR A CA 1
ATOM 1355 C C . TYR A 1 171 ? -17.694 4.946 -3.567 1.00 77.00 171 TYR A C 1
ATOM 1357 O O . TYR A 1 171 ? -18.266 4.772 -2.491 1.00 77.00 171 TYR A O 1
ATOM 1365 N N . GLU A 1 172 ? -18.384 5.329 -4.648 1.00 74.00 172 GLU A N 1
ATOM 1366 C CA . GLU A 1 172 ? -19.803 5.713 -4.593 1.00 74.00 172 GLU A CA 1
ATOM 1367 C C . GLU A 1 172 ? -20.691 4.569 -4.090 1.00 74.00 172 GLU A C 1
ATOM 1369 O O . GLU A 1 172 ? -21.656 4.790 -3.355 1.00 74.00 172 GLU A O 1
ATOM 1374 N N . ARG A 1 173 ? -20.361 3.324 -4.456 1.00 74.25 173 ARG A N 1
ATOM 1375 C CA . ARG A 1 173 ? -21.082 2.133 -3.987 1.00 74.25 173 ARG A CA 1
ATOM 1376 C C . ARG A 1 173 ? -20.769 1.821 -2.531 1.00 74.25 173 ARG A C 1
ATOM 1378 O O . ARG A 1 173 ? -21.665 1.369 -1.812 1.00 74.25 173 ARG A O 1
ATOM 1385 N N . VAL A 1 174 ? -19.535 2.049 -2.088 1.00 78.31 174 VAL A N 1
ATOM 1386 C CA . VAL A 1 174 ? -19.139 1.883 -0.682 1.00 78.31 174 VAL A CA 1
ATOM 1387 C C . VAL A 1 174 ? -19.867 2.904 0.191 1.00 78.31 174 VAL A C 1
ATOM 1389 O O . VAL A 1 174 ? -20.521 2.511 1.157 1.00 78.31 174 VAL A O 1
ATOM 1392 N N . CYS A 1 175 ? -19.896 4.176 -0.216 1.00 74.19 175 CYS A N 1
ATOM 1393 C CA . CYS A 1 175 ? -20.572 5.253 0.512 1.00 74.19 175 CYS A CA 1
ATOM 1394 C C . CYS A 1 175 ? -22.080 5.043 0.700 1.00 74.19 175 CYS A C 1
ATOM 1396 O O . CYS A 1 175 ? -22.654 5.596 1.634 1.00 74.19 175 CYS A O 1
ATOM 1398 N N . THR A 1 176 ? -22.741 4.239 -0.144 1.00 72.75 176 THR A N 1
ATOM 1399 C CA . THR A 1 176 ? -24.168 3.922 0.053 1.00 72.75 176 THR A CA 1
ATOM 1400 C C . THR A 1 176 ? -24.439 3.092 1.313 1.00 72.75 176 THR A C 1
ATOM 1402 O O . THR A 1 176 ? -25.585 3.009 1.747 1.00 72.75 176 THR A O 1
ATOM 1405 N N . GLY A 1 177 ? -23.423 2.423 1.871 1.00 69.81 177 GLY A N 1
ATOM 1406 C CA . GLY A 1 177 ? -23.547 1.521 3.021 1.00 69.81 177 GLY A CA 1
ATOM 1407 C C . GLY A 1 177 ? -24.232 0.177 2.721 1.00 69.81 177 GLY A C 1
ATOM 1408 O O . GLY A 1 177 ? -24.186 -0.729 3.548 1.00 69.81 177 GLY A O 1
ATOM 1409 N N . VAL A 1 178 ? -24.829 0.001 1.535 1.00 72.12 178 VAL A N 1
ATOM 1410 C CA . VAL A 1 178 ? -25.577 -1.216 1.148 1.00 72.12 178 VAL A CA 1
ATOM 1411 C C . VAL A 1 178 ? -24.655 -2.326 0.630 1.00 72.12 178 VAL A C 1
ATOM 1413 O O . VAL A 1 178 ? -25.015 -3.502 0.627 1.00 72.12 178 VAL A O 1
ATOM 1416 N N . SER A 1 179 ? -23.451 -1.971 0.181 1.00 77.38 179 SER A N 1
ATOM 1417 C CA . SER A 1 179 ? -22.518 -2.899 -0.467 1.00 77.38 179 SER A CA 1
ATOM 1418 C C . SER A 1 179 ? -21.844 -3.888 0.499 1.00 77.38 179 SER A C 1
ATOM 1420 O O . SER A 1 179 ? -21.319 -4.913 0.056 1.00 77.38 179 SER A O 1
ATOM 1422 N N . GLY A 1 180 ? -21.898 -3.607 1.807 1.00 83.25 180 GLY A N 1
ATOM 1423 C CA . GLY A 1 180 ? -21.254 -4.399 2.861 1.00 83.25 180 GLY A CA 1
ATOM 1424 C C . GLY A 1 180 ? -19.742 -4.189 2.965 1.00 83.25 180 GLY A C 1
ATOM 1425 O O . GLY A 1 180 ? -19.108 -4.823 3.801 1.00 83.25 180 GLY A O 1
ATOM 1426 N N . TYR A 1 181 ? -19.174 -3.315 2.132 1.00 90.38 181 TYR A N 1
ATOM 1427 C CA . TYR A 1 181 ? -17.763 -2.965 2.196 1.00 90.38 181 TYR A CA 1
ATOM 1428 C C . TYR A 1 181 ? -17.443 -2.113 3.420 1.00 90.38 181 TYR A C 1
ATOM 1430 O O . TYR A 1 181 ? -18.235 -1.267 3.834 1.00 90.38 181 TYR A O 1
ATOM 1438 N N . ILE A 1 182 ? -16.251 -2.345 3.954 1.00 93.75 182 ILE A N 1
ATOM 1439 C CA . ILE A 1 182 ? -15.647 -1.630 5.071 1.00 93.75 182 ILE A CA 1
ATOM 1440 C C . ILE A 1 182 ? -14.452 -0.848 4.525 1.00 93.75 182 ILE A C 1
ATOM 1442 O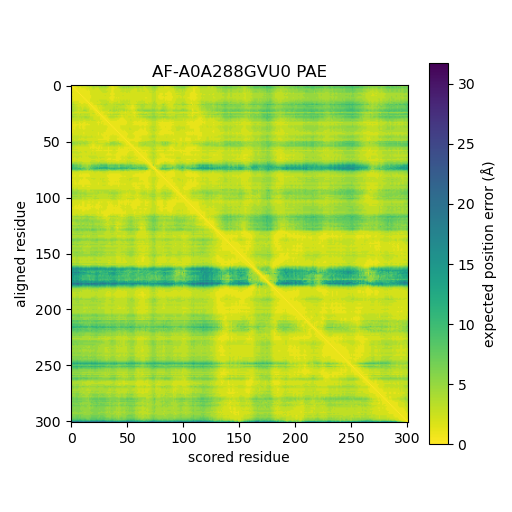 O . ILE A 1 182 ? -13.692 -1.386 3.715 1.00 93.75 182 ILE A O 1
ATOM 1446 N N . GLU A 1 183 ? -14.297 0.405 4.952 1.00 95.75 183 GLU A N 1
ATOM 1447 C CA . GLU A 1 183 ? -13.066 1.160 4.722 1.00 95.75 183 GLU A CA 1
ATOM 1448 C C . GLU A 1 183 ? -11.947 0.571 5.580 1.00 95.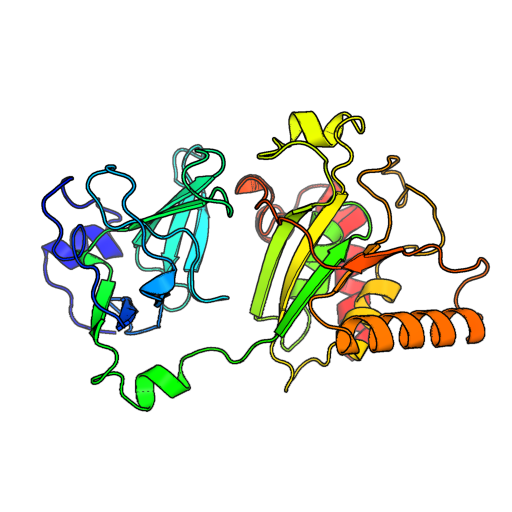75 183 GLU A C 1
ATOM 1450 O O . GLU A 1 183 ? -12.044 0.496 6.807 1.00 95.75 183 GLU A O 1
ATOM 1455 N N . VAL A 1 184 ? -10.880 0.136 4.920 1.00 97.56 184 VAL A N 1
ATOM 1456 C CA . VAL A 1 184 ? -9.739 -0.512 5.560 1.00 97.56 184 VAL A CA 1
ATOM 1457 C C . VAL A 1 184 ? -8.438 0.129 5.100 1.00 97.56 184 VAL A C 1
ATOM 1459 O O . VAL A 1 184 ? -8.366 0.746 4.036 1.00 97.56 184 VAL A O 1
ATOM 1462 N N . VAL A 1 185 ? -7.385 -0.061 5.886 1.00 98.38 185 VAL A N 1
ATOM 1463 C CA . VAL A 1 185 ? -6.009 0.206 5.472 1.00 98.38 185 VAL A CA 1
ATOM 1464 C C . VAL A 1 185 ? -5.209 -1.091 5.466 1.00 98.38 185 VAL A C 1
ATOM 1466 O O . VAL A 1 185 ? -5.241 -1.838 6.442 1.00 98.38 185 VAL A O 1
ATOM 1469 N N . GLN A 1 186 ? -4.493 -1.362 4.376 1.00 98.44 186 GLN A N 1
ATOM 1470 C CA . GLN A 1 186 ? -3.484 -2.417 4.299 1.00 98.44 186 GLN A CA 1
ATOM 1471 C C . GLN A 1 186 ? -2.125 -1.813 4.641 1.00 98.44 186 GLN A C 1
ATOM 1473 O O . GLN A 1 186 ? -1.684 -0.867 3.994 1.00 98.44 186 GLN A O 1
ATOM 1478 N N . ILE A 1 187 ? -1.482 -2.346 5.670 1.00 98.44 187 ILE A N 1
ATOM 1479 C CA . ILE A 1 187 ? -0.279 -1.794 6.286 1.00 98.44 187 ILE A CA 1
ATOM 1480 C C . ILE A 1 187 ? 0.844 -2.798 6.090 1.00 98.44 187 ILE A C 1
ATOM 1482 O O . ILE A 1 187 ? 0.778 -3.904 6.620 1.00 98.44 187 ILE A O 1
ATOM 1486 N N . PHE A 1 188 ? 1.873 -2.391 5.360 1.00 98.38 188 PHE A N 1
ATOM 1487 C CA . PHE A 1 188 ? 3.133 -3.105 5.235 1.00 98.38 188 PHE A CA 1
ATOM 1488 C C . PHE A 1 188 ? 4.106 -2.516 6.249 1.00 98.38 188 PHE A C 1
ATOM 1490 O O . PHE A 1 188 ? 4.375 -1.311 6.217 1.00 98.38 188 PHE A O 1
ATOM 1497 N N . PHE A 1 189 ? 4.625 -3.340 7.154 1.00 98.12 189 PHE A N 1
ATOM 1498 C CA . PHE A 1 189 ? 5.494 -2.878 8.233 1.00 98.12 189 PHE A CA 1
ATOM 1499 C C . PHE A 1 189 ? 6.681 -3.816 8.453 1.00 98.12 189 PHE A C 1
ATOM 1501 O O . PHE A 1 189 ? 6.596 -5.010 8.182 1.00 98.12 189 PHE A O 1
ATOM 1508 N N . ASP A 1 190 ? 7.792 -3.262 8.931 1.00 97.31 190 ASP A N 1
ATOM 1509 C CA . ASP A 1 190 ? 8.988 -4.002 9.318 1.00 97.31 190 ASP A CA 1
ATOM 1510 C C . ASP A 1 190 ? 8.805 -4.567 10.740 1.00 97.31 190 ASP A C 1
ATOM 1512 O O . ASP A 1 190 ? 8.831 -3.789 11.704 1.00 97.31 190 ASP A O 1
ATOM 1516 N N . PRO A 1 191 ? 8.653 -5.896 10.908 1.00 96.25 191 PRO A N 1
ATOM 1517 C CA . PRO A 1 191 ? 8.414 -6.502 12.217 1.00 96.25 191 PRO A CA 1
ATOM 1518 C C . PRO A 1 191 ? 9.606 -6.368 13.177 1.00 96.25 191 PRO A C 1
ATOM 1520 O O . PRO A 1 191 ? 9.450 -6.572 14.379 1.00 96.25 191 PRO A O 1
ATOM 1523 N N . THR A 1 192 ? 10.797 -6.004 12.683 1.00 96.06 192 THR A N 1
ATOM 1524 C CA . THR A 1 192 ? 11.977 -5.755 13.527 1.00 96.06 192 THR A CA 1
ATOM 1525 C C . THR A 1 192 ? 11.946 -4.382 14.201 1.00 96.06 192 THR A C 1
ATOM 1527 O O . THR A 1 192 ? 12.623 -4.178 15.209 1.00 96.06 192 THR A O 1
ATOM 1530 N N . LEU A 1 193 ? 11.146 -3.451 13.669 1.00 96.50 193 LEU A N 1
ATOM 1531 C CA . LEU A 1 193 ? 10.980 -2.090 14.184 1.00 96.50 193 LEU A CA 1
ATOM 1532 C C . LEU A 1 193 ? 9.600 -1.865 14.813 1.00 96.50 193 LEU A C 1
ATOM 1534 O O . LEU A 1 193 ? 9.482 -1.082 15.755 1.00 96.50 193 LEU A O 1
ATOM 1538 N N . LEU A 1 194 ? 8.572 -2.547 14.304 1.00 97.19 194 LEU A N 1
ATOM 1539 C CA . LEU A 1 194 ? 7.189 -2.435 14.750 1.00 97.19 194 LEU A CA 1
ATOM 1540 C C . LEU A 1 194 ? 6.549 -3.821 14.809 1.00 97.19 194 LEU A C 1
ATOM 1542 O O . LEU A 1 194 ? 6.218 -4.398 13.782 1.00 97.19 194 LEU A O 1
ATOM 1546 N N . SER A 1 195 ? 6.328 -4.354 16.008 1.00 97.31 195 SER A N 1
ATOM 1547 C CA . SER A 1 195 ? 5.573 -5.603 16.153 1.00 97.31 195 SER A CA 1
ATOM 1548 C C . SER A 1 195 ? 4.083 -5.403 15.854 1.00 97.31 195 SER A C 1
ATOM 1550 O O . SER A 1 195 ? 3.529 -4.315 16.045 1.00 97.31 195 SER A O 1
ATOM 1552 N N . TYR A 1 196 ? 3.401 -6.479 15.462 1.00 98.12 196 TYR A N 1
ATOM 1553 C CA . TYR A 1 196 ? 1.955 -6.459 15.238 1.00 98.12 196 TYR A CA 1
ATOM 1554 C C . TYR A 1 196 ? 1.172 -6.043 16.500 1.00 98.12 196 TYR A C 1
ATOM 1556 O O . TYR A 1 196 ? 0.242 -5.245 16.412 1.00 98.12 196 TYR A O 1
ATOM 1564 N N . GLU A 1 197 ? 1.583 -6.478 17.698 1.00 96.88 197 GLU A N 1
ATOM 1565 C CA . GLU A 1 197 ? 0.958 -6.052 18.963 1.00 96.88 197 GLU A CA 1
ATOM 1566 C C . GLU A 1 197 ? 1.122 -4.543 19.227 1.00 96.88 197 GLU A C 1
ATOM 1568 O O . GLU A 1 197 ? 0.167 -3.886 19.654 1.00 96.88 197 GLU A O 1
ATOM 1573 N N . GLN A 1 198 ? 2.296 -3.966 18.936 1.00 97.19 198 GLN A N 1
ATOM 1574 C CA . GLN A 1 198 ? 2.509 -2.514 19.023 1.00 97.19 198 GLN A CA 1
ATOM 1575 C C . GLN A 1 198 ? 1.635 -1.767 18.012 1.00 97.19 198 GLN A C 1
ATOM 1577 O O . GLN A 1 198 ? 0.986 -0.781 18.373 1.00 97.19 198 GLN A O 1
ATOM 1582 N N . LEU A 1 199 ? 1.569 -2.255 16.768 1.00 98.31 199 LEU A N 1
ATOM 1583 C CA . LEU A 1 199 ? 0.704 -1.696 15.730 1.00 98.31 199 LEU A CA 1
ATOM 1584 C C . LEU A 1 199 ? -0.765 -1.681 16.182 1.00 98.31 199 LEU A C 1
ATOM 1586 O O . LEU A 1 199 ? -1.429 -0.647 16.075 1.00 98.31 199 LEU A O 1
ATOM 1590 N N . LEU A 1 200 ? -1.261 -2.785 16.749 1.00 98.31 200 LEU A N 1
ATOM 1591 C CA . LEU A 1 200 ? -2.614 -2.862 17.300 1.00 98.31 200 LEU A CA 1
ATOM 1592 C C . LEU A 1 200 ? -2.824 -1.892 18.467 1.00 98.31 200 LEU A C 1
ATOM 1594 O O . LEU A 1 200 ? -3.854 -1.220 18.521 1.00 98.31 200 LEU A O 1
ATOM 1598 N N . GLY A 1 201 ? -1.855 -1.768 19.377 1.00 96.88 201 GLY A N 1
ATOM 1599 C CA . GLY A 1 201 ? -1.913 -0.799 20.474 1.00 96.88 201 GLY A CA 1
ATOM 1600 C C . GLY A 1 201 ? -2.093 0.639 19.974 1.00 96.88 201 GLY A C 1
ATOM 1601 O O . GLY A 1 201 ? -2.971 1.364 20.450 1.00 96.88 201 GLY A O 1
ATOM 1602 N N . HIS A 1 202 ? -1.326 1.035 18.954 1.00 97.56 202 HIS A N 1
ATOM 1603 C CA . HIS A 1 202 ? -1.477 2.337 18.303 1.00 97.56 202 HIS A CA 1
ATOM 1604 C C . HIS A 1 202 ? -2.824 2.482 17.588 1.00 97.56 202 HIS A C 1
ATOM 1606 O O . HIS A 1 202 ? -3.474 3.518 17.724 1.00 97.56 202 HIS A O 1
ATOM 1612 N N . PHE A 1 203 ? -3.276 1.444 16.883 1.00 98.25 203 PHE A N 1
ATOM 1613 C CA . PHE A 1 203 ? -4.579 1.419 16.221 1.00 98.25 203 PHE A CA 1
ATOM 1614 C C . PHE A 1 203 ? -5.733 1.651 17.207 1.00 98.25 203 PHE A C 1
ATOM 1616 O O . PHE A 1 203 ? -6.554 2.546 16.988 1.00 98.25 203 PHE A O 1
ATOM 1623 N N . PHE A 1 204 ? -5.769 0.933 18.332 1.00 97.62 204 PHE A N 1
ATOM 1624 C CA . PHE A 1 204 ? -6.778 1.132 19.377 1.00 97.62 204 PHE A CA 1
ATOM 1625 C C . PHE A 1 204 ? -6.688 2.520 20.024 1.00 97.62 204 PHE A C 1
ATOM 1627 O O . PHE A 1 204 ? -7.707 3.100 20.401 1.00 97.62 204 PHE A O 1
ATOM 1634 N N . ALA A 1 205 ? -5.496 3.114 20.096 1.00 95.38 205 ALA A N 1
ATOM 1635 C CA . ALA A 1 205 ? -5.333 4.452 20.645 1.00 95.38 205 ALA A CA 1
ATOM 1636 C C . ALA A 1 205 ? -5.933 5.564 19.758 1.00 95.38 205 ALA A C 1
ATOM 1638 O O . ALA A 1 205 ? -6.284 6.618 20.291 1.00 95.38 205 ALA A O 1
ATOM 1639 N N . ILE A 1 206 ? -6.062 5.387 18.439 1.00 94.88 206 ILE A N 1
ATOM 1640 C CA . ILE A 1 206 ? -6.439 6.476 17.509 1.00 94.88 206 ILE A CA 1
ATOM 1641 C C . ILE A 1 206 ? -7.905 6.480 17.061 1.00 94.88 206 ILE A C 1
ATOM 1643 O O . ILE A 1 206 ? -8.312 7.375 16.312 1.00 94.88 206 ILE A O 1
ATOM 1647 N N . HIS A 1 207 ? -8.719 5.526 17.504 1.00 95.25 207 HIS A N 1
ATOM 1648 C CA . HIS A 1 207 ? -10.156 5.480 17.222 1.00 95.25 207 HIS A CA 1
ATOM 1649 C C . HIS A 1 207 ? -10.936 5.010 18.461 1.00 95.25 207 HIS A C 1
ATOM 1651 O O . HIS A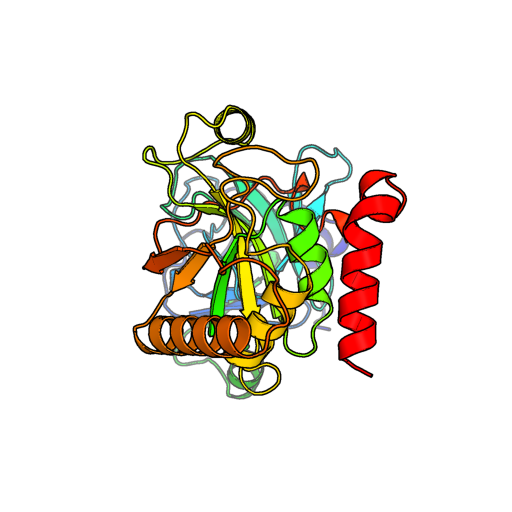 1 207 ? -10.329 4.552 19.424 1.00 95.25 207 HIS A O 1
ATOM 1657 N N . ASP A 1 208 ? -12.261 5.171 18.471 1.00 96.12 208 ASP A N 1
ATOM 1658 C CA . ASP A 1 208 ? -13.133 4.542 19.471 1.00 96.12 208 ASP A CA 1
ATOM 1659 C C . ASP A 1 208 ? -13.480 3.109 19.017 1.00 96.12 208 ASP A C 1
ATOM 1661 O O . ASP A 1 208 ? -14.218 2.962 18.041 1.00 96.12 208 ASP A O 1
ATOM 1665 N N . PRO A 1 209 ? -12.955 2.055 19.669 1.00 97.12 209 PRO A N 1
ATOM 1666 C CA . PRO A 1 209 ? -13.248 0.663 19.329 1.00 97.12 209 PRO A CA 1
ATOM 1667 C C . PRO A 1 209 ? -14.533 0.134 19.985 1.00 97.12 209 PRO A C 1
ATOM 1669 O O . PRO A 1 209 ? -14.837 -1.052 19.872 1.00 97.12 209 PRO A O 1
ATOM 1672 N N . THR A 1 210 ? -15.270 0.970 20.723 1.00 97.00 210 THR A N 1
ATOM 1673 C CA . THR A 1 210 ? -16.497 0.588 21.445 1.00 97.00 210 THR A CA 1
ATOM 1674 C C . THR A 1 210 ? -17.774 1.018 20.718 1.00 97.00 210 THR A C 1
ATOM 1676 O O . THR A 1 210 ? -18.879 0.609 21.087 1.00 97.00 210 THR A O 1
ATOM 1679 N N . SER A 1 211 ? -17.642 1.848 19.680 1.00 94.69 211 SER A N 1
ATOM 1680 C CA . SER A 1 211 ? -18.741 2.308 18.835 1.00 94.69 211 SER A CA 1
ATOM 1681 C C . SER A 1 211 ? -19.031 1.322 17.700 1.00 94.69 211 SER A C 1
ATOM 1683 O O . SER A 1 211 ? -18.236 1.149 16.777 1.00 94.69 211 SER A O 1
ATOM 1685 N N . GLN A 1 212 ? -20.212 0.703 17.737 1.00 95.00 212 GLN A N 1
ATOM 1686 C CA . GLN A 1 212 ? -20.679 -0.159 16.651 1.00 95.00 212 GLN A CA 1
ATOM 1687 C C . GLN A 1 212 ? -21.007 0.674 15.403 1.00 95.00 212 GLN A C 1
ATOM 1689 O O . GLN A 1 212 ? -21.774 1.631 15.496 1.00 95.00 212 GLN A O 1
ATOM 1694 N N . ASP A 1 213 ? -20.470 0.276 14.244 1.00 93.00 213 ASP A N 1
ATOM 1695 C CA . ASP A 1 213 ? -20.781 0.834 12.914 1.00 93.00 213 ASP A CA 1
ATOM 1696 C C . ASP A 1 213 ? -20.714 2.374 12.851 1.00 93.00 213 ASP A C 1
ATOM 1698 O O . ASP A 1 213 ? -21.520 3.039 12.192 1.00 93.00 213 ASP A O 1
ATOM 1702 N N . GLN A 1 214 ? -19.769 2.961 13.588 1.00 92.75 214 GLN A N 1
ATOM 1703 C CA . GLN A 1 214 ? -19.606 4.405 13.697 1.00 92.75 214 GLN A CA 1
ATOM 1704 C C . GLN A 1 214 ? -18.193 4.760 14.162 1.00 92.75 214 GLN A C 1
ATOM 1706 O O . GLN A 1 214 ? -17.634 4.083 15.022 1.00 92.75 214 GLN A O 1
ATOM 1711 N N . GLN A 1 215 ? -17.667 5.885 13.675 1.00 92.44 215 GLN A N 1
ATOM 1712 C CA . GLN A 1 215 ? -16.518 6.561 14.263 1.00 92.44 215 GLN A CA 1
ATOM 1713 C C . GLN A 1 215 ? -16.732 8.077 14.303 1.00 92.44 215 GLN A C 1
ATOM 1715 O O . GLN A 1 215 ? -16.780 8.745 13.273 1.00 92.44 215 GLN A O 1
ATOM 1720 N N . GLY A 1 216 ? -16.860 8.649 15.502 1.00 89.31 216 GLY A N 1
ATOM 1721 C CA . GLY A 1 216 ? -17.176 10.072 15.652 1.00 89.31 216 GLY A CA 1
ATOM 1722 C C . GLY A 1 216 ? -18.474 10.444 14.924 1.00 89.31 216 GLY A C 1
ATOM 1723 O O . GLY A 1 216 ? -19.540 9.919 15.246 1.00 89.31 216 GLY A O 1
ATOM 1724 N N . ASN A 1 217 ? -18.391 11.343 13.941 1.00 88.31 217 ASN A N 1
ATOM 1725 C CA . ASN A 1 217 ? -19.542 11.751 13.126 1.00 88.31 217 ASN A CA 1
ATOM 1726 C C . ASN A 1 217 ? -19.789 10.843 11.911 1.00 88.31 217 ASN A C 1
ATOM 1728 O O . ASN A 1 217 ? -20.868 10.917 11.321 1.00 88.31 217 ASN A O 1
ATOM 1732 N N . ASP A 1 218 ? -18.837 9.973 11.571 1.00 87.81 218 ASP A N 1
ATOM 1733 C CA . ASP A 1 218 ? -18.924 9.066 10.432 1.00 87.81 218 ASP A CA 1
ATOM 1734 C C . ASP A 1 218 ? -19.744 7.837 10.847 1.00 87.81 218 ASP A C 1
ATOM 1736 O O . ASP A 1 218 ? -19.281 6.971 11.592 1.00 87.81 218 ASP A O 1
ATOM 1740 N N . LYS A 1 219 ? -21.014 7.800 10.429 1.00 90.56 219 LYS A N 1
ATOM 1741 C CA . LYS A 1 219 ? -21.981 6.750 10.785 1.00 90.56 219 LYS A CA 1
ATOM 1742 C C . LYS A 1 219 ? -22.221 5.829 9.607 1.00 90.56 219 LYS A C 1
ATOM 1744 O O . LYS A 1 219 ? -22.584 6.286 8.525 1.00 90.56 219 LYS A O 1
ATOM 1749 N N . GLY A 1 220 ? -22.080 4.535 9.839 1.00 90.25 220 GLY A N 1
ATOM 1750 C CA . GLY A 1 220 ? -22.321 3.537 8.821 1.00 90.25 220 GLY A CA 1
ATOM 1751 C C . GLY A 1 220 ? -21.502 2.280 9.034 1.00 90.25 220 GLY A C 1
ATOM 1752 O O . GLY A 1 220 ? -20.395 2.281 9.566 1.00 90.25 220 GLY A O 1
ATOM 1753 N N . SER A 1 221 ? -22.066 1.198 8.524 1.00 90.75 221 SER A N 1
ATOM 1754 C CA . SER A 1 221 ? -21.482 -0.135 8.475 1.00 90.75 221 SER A CA 1
ATOM 1755 C C . SER A 1 221 ? -20.059 -0.152 7.877 1.00 90.75 221 SER A C 1
ATOM 1757 O O . SER A 1 221 ? -19.223 -0.958 8.277 1.00 90.75 221 SER A O 1
ATOM 1759 N N . GLN A 1 222 ? -19.771 0.769 6.959 1.00 89.94 222 GLN A N 1
ATOM 1760 C CA . GLN A 1 222 ? -18.466 0.944 6.327 1.00 89.94 222 GLN A CA 1
ATOM 1761 C C . GLN A 1 222 ? -17.383 1.521 7.257 1.00 89.94 222 GLN A C 1
ATOM 1763 O O . GLN A 1 222 ? -16.203 1.393 6.956 1.00 89.94 222 GLN A O 1
ATOM 1768 N N . TYR A 1 223 ? -17.772 2.116 8.390 1.00 93.25 223 TYR A N 1
ATOM 1769 C CA . TYR A 1 223 ? -16.880 2.748 9.371 1.00 93.25 223 TYR A CA 1
ATOM 1770 C C . TYR A 1 223 ? -16.687 1.910 10.642 1.00 93.25 223 TYR A C 1
ATOM 1772 O O . TYR A 1 223 ? -16.154 2.408 11.636 1.00 93.25 223 TYR A O 1
ATOM 1780 N N . ARG A 1 224 ? -17.149 0.654 10.643 1.00 95.06 224 ARG A N 1
ATOM 1781 C CA . ARG A 1 224 ? -17.000 -0.249 11.788 1.00 95.06 224 ARG A CA 1
ATOM 1782 C C . ARG A 1 224 ? -15.526 -0.526 12.096 1.00 95.06 224 ARG A C 1
ATOM 1784 O O . ARG A 1 224 ? -14.678 -0.502 11.205 1.00 95.06 224 ARG A O 1
ATOM 1791 N N . SER A 1 225 ? -15.240 -0.838 13.358 1.00 97.88 225 SER A N 1
ATOM 1792 C CA . SER A 1 225 ? -13.914 -1.297 13.768 1.00 97.88 225 SER A CA 1
ATOM 1793 C C . SER A 1 225 ? -13.747 -2.787 13.453 1.00 97.88 225 SER A C 1
ATOM 1795 O O . SER A 1 225 ? -14.584 -3.597 13.856 1.00 97.88 225 SER A O 1
ATOM 1797 N N . ALA A 1 226 ? -12.687 -3.156 12.738 1.00 97.81 226 ALA A N 1
ATOM 1798 C CA . ALA A 1 226 ? -12.373 -4.543 12.401 1.00 97.81 226 ALA A CA 1
ATOM 1799 C C . ALA A 1 226 ? -10.865 -4.760 12.201 1.00 97.81 226 ALA A C 1
ATOM 1801 O O . ALA A 1 226 ? -10.137 -3.859 11.786 1.00 97.81 226 ALA A O 1
ATOM 1802 N N . ILE A 1 227 ? -10.408 -5.979 12.463 1.00 98.38 227 ILE A N 1
ATOM 1803 C CA . ILE A 1 227 ? -9.052 -6.468 12.228 1.00 98.38 227 ILE A CA 1
ATOM 1804 C C . ILE A 1 227 ? -9.167 -7.683 11.314 1.00 98.38 227 ILE A C 1
ATOM 1806 O O . ILE A 1 227 ? -9.861 -8.647 11.642 1.00 98.38 227 ILE A O 1
ATOM 1810 N N . PHE A 1 228 ? -8.475 -7.641 10.180 1.00 97.75 228 PHE A N 1
ATOM 1811 C CA . PHE A 1 228 ? -8.422 -8.748 9.236 1.00 97.75 228 PHE A CA 1
ATOM 1812 C C . PHE A 1 228 ? -7.051 -9.411 9.283 1.00 97.75 228 PHE A C 1
ATOM 1814 O O . PHE A 1 228 ? -6.023 -8.746 9.129 1.00 97.75 228 PHE A O 1
ATOM 1821 N N . THR A 1 229 ? -7.039 -10.717 9.524 1.00 97.25 229 THR A N 1
ATOM 1822 C CA . THR A 1 229 ? -5.830 -11.467 9.860 1.00 97.25 229 THR A CA 1
ATOM 1823 C C . THR A 1 229 ? -5.422 -12.412 8.737 1.00 97.25 229 THR A C 1
ATOM 1825 O O . THR A 1 229 ? -6.249 -13.103 8.139 1.00 97.25 229 THR A O 1
ATOM 1828 N N . TYR A 1 230 ? -4.119 -12.442 8.453 1.00 95.81 230 TYR A N 1
ATOM 1829 C CA . TYR A 1 230 ? -3.511 -13.360 7.485 1.00 95.81 230 TYR A CA 1
ATOM 1830 C C . TYR A 1 230 ? -3.132 -14.712 8.105 1.00 95.81 230 TYR A C 1
ATOM 1832 O O . TYR A 1 230 ? -2.865 -15.667 7.378 1.00 95.81 230 TYR A O 1
ATOM 1840 N N . SER A 1 231 ? -3.084 -14.799 9.438 1.00 96.88 231 SER A N 1
ATOM 1841 C CA . SER A 1 231 ? -2.672 -16.000 10.163 1.00 96.88 231 SER A CA 1
ATOM 1842 C C . SER A 1 231 ? -3.402 -16.163 11.497 1.00 96.88 231 SER A C 1
ATOM 1844 O O . SER A 1 231 ? -3.908 -15.199 12.086 1.00 96.88 231 SER A O 1
ATOM 1846 N N . ASP A 1 232 ? -3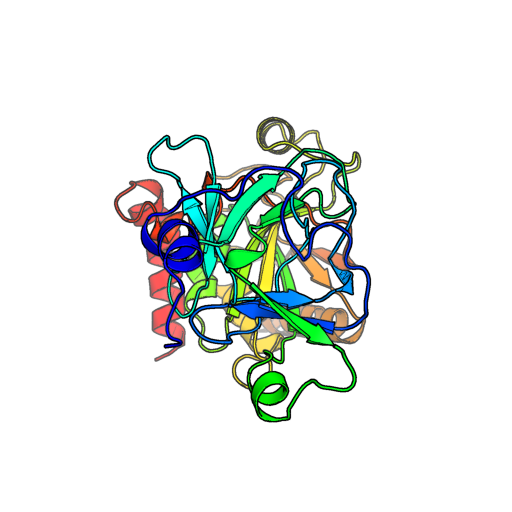.392 -17.394 12.009 1.00 97.62 232 ASP A N 1
ATOM 1847 C CA . ASP A 1 232 ? -3.881 -17.713 13.355 1.00 97.62 232 ASP A CA 1
ATOM 1848 C C . ASP A 1 232 ? -3.093 -16.964 14.438 1.00 97.62 232 ASP A C 1
ATOM 1850 O O . ASP A 1 232 ? -3.653 -16.572 15.461 1.00 97.62 232 ASP A O 1
ATOM 1854 N N . GLU A 1 233 ? -1.801 -16.714 14.205 1.00 97.69 233 GLU A N 1
ATOM 1855 C CA . GLU A 1 233 ? -0.958 -15.940 15.115 1.00 97.69 233 GLU A CA 1
ATOM 1856 C C . GLU A 1 233 ? -1.429 -14.485 15.223 1.00 97.69 233 GLU A C 1
ATOM 1858 O O . GLU A 1 233 ? -1.634 -14.000 16.337 1.00 97.69 233 GLU A O 1
ATOM 1863 N N . GLN A 1 234 ? -1.703 -13.817 14.094 1.00 98.12 234 GLN A N 1
ATOM 1864 C CA . GLN A 1 234 ? -2.283 -12.470 14.102 1.00 98.12 234 GLN A CA 1
ATOM 1865 C C . GLN A 1 234 ? -3.652 -12.455 14.794 1.00 98.12 234 GLN A C 1
ATOM 1867 O O . GLN A 1 234 ? -3.929 -11.564 15.596 1.00 98.12 234 GLN A O 1
ATOM 1872 N N . SER A 1 235 ? -4.495 -13.466 14.548 1.00 98.25 235 SER A N 1
ATOM 1873 C CA . SER A 1 235 ? -5.793 -13.596 15.225 1.00 98.25 235 SER A CA 1
ATOM 1874 C C . SER A 1 235 ? -5.647 -13.730 16.739 1.00 98.25 235 SER A C 1
ATOM 1876 O O . SER A 1 235 ? -6.401 -13.112 17.495 1.00 98.25 235 SER A O 1
ATOM 1878 N N . LEU A 1 236 ? -4.674 -14.515 17.200 1.00 98.31 236 LEU A N 1
ATOM 1879 C CA . LEU A 1 236 ? -4.412 -14.712 18.620 1.00 98.31 236 LEU A CA 1
ATOM 1880 C C . LEU A 1 236 ? -3.861 -13.442 19.276 1.00 98.31 236 LEU A C 1
ATOM 1882 O O . LEU A 1 236 ? -4.302 -13.090 20.371 1.00 98.31 236 LEU A O 1
ATOM 1886 N N . GLN A 1 237 ? -2.932 -12.747 18.617 1.00 98.31 237 GLN A N 1
ATOM 1887 C CA . GLN A 1 237 ? -2.396 -11.468 19.087 1.00 98.31 237 GLN A CA 1
ATOM 1888 C C . GLN A 1 237 ? -3.504 -10.406 19.166 1.00 98.31 237 GLN A C 1
ATOM 1890 O O . GLN A 1 237 ? -3.677 -9.792 20.217 1.00 98.31 237 GLN A O 1
ATOM 1895 N N . ALA A 1 238 ? -4.351 -10.283 18.137 1.00 98.50 238 ALA A N 1
ATOM 1896 C CA . ALA A 1 238 ? -5.503 -9.380 18.145 1.00 98.50 238 ALA A CA 1
ATOM 1897 C C . ALA A 1 238 ? -6.468 -9.660 19.306 1.00 98.50 238 ALA A C 1
ATOM 1899 O O . ALA A 1 238 ? -6.840 -8.747 20.049 1.00 98.50 238 ALA A O 1
ATOM 1900 N N . GLN A 1 239 ? -6.819 -10.931 19.527 1.00 98.50 239 GLN A N 1
ATOM 1901 C CA . GLN A 1 239 ? -7.695 -11.323 20.629 1.00 98.50 239 GLN A CA 1
ATOM 1902 C C . GLN A 1 239 ? -7.073 -11.012 21.998 1.00 98.50 239 GLN A C 1
ATOM 1904 O O . GLN A 1 239 ? -7.772 -10.556 22.908 1.00 98.50 239 GLN A O 1
ATOM 1909 N N . ARG A 1 240 ? -5.763 -11.240 22.158 1.00 98.19 240 ARG A N 1
ATOM 1910 C CA . ARG A 1 240 ? -5.024 -10.902 23.383 1.00 98.19 240 ARG A CA 1
ATOM 1911 C C . ARG A 1 240 ? -5.022 -9.399 23.634 1.00 98.19 240 ARG A C 1
ATOM 1913 O O . ARG A 1 240 ? -5.356 -8.995 24.746 1.00 98.19 240 ARG A O 1
ATOM 1920 N N . THR A 1 241 ? -4.723 -8.581 22.624 1.00 98.12 241 THR A N 1
ATOM 1921 C CA . THR A 1 241 ? -4.741 -7.117 22.742 1.00 98.12 241 THR A CA 1
ATOM 1922 C C . THR A 1 241 ? -6.119 -6.612 23.172 1.00 98.12 241 THR A C 1
ATOM 1924 O O . THR A 1 241 ? -6.211 -5.850 24.133 1.00 98.12 241 THR A O 1
ATOM 1927 N N . ILE A 1 242 ? -7.200 -7.093 22.544 1.00 98.19 242 ILE A N 1
ATOM 1928 C CA . ILE A 1 242 ? -8.577 -6.734 22.928 1.00 98.19 242 ILE A CA 1
ATOM 1929 C C . ILE A 1 242 ? -8.870 -7.125 24.383 1.00 98.19 242 ILE A C 1
ATOM 1931 O O . ILE A 1 242 ? -9.432 -6.330 25.138 1.00 98.19 242 ILE A O 1
ATOM 1935 N N . ASN A 1 243 ? -8.475 -8.329 24.806 1.00 97.56 243 ASN A N 1
ATOM 1936 C CA . ASN A 1 243 ? -8.705 -8.798 26.174 1.00 97.56 243 ASN A CA 1
ATOM 1937 C C . ASN A 1 243 ? -7.969 -7.938 27.210 1.00 97.56 243 ASN A C 1
ATOM 1939 O O . ASN A 1 243 ? -8.566 -7.562 28.218 1.00 97.56 243 ASN A O 1
ATOM 1943 N N . ILE A 1 244 ? -6.707 -7.591 26.945 1.00 97.00 244 ILE A N 1
ATOM 1944 C CA . ILE A 1 244 ? -5.905 -6.718 27.812 1.00 97.00 244 ILE A CA 1
ATOM 1945 C C . ILE A 1 244 ? -6.552 -5.331 27.922 1.00 97.00 244 ILE A C 1
ATOM 1947 O O . ILE A 1 244 ? -6.704 -4.813 29.027 1.00 97.00 244 ILE A O 1
ATOM 1951 N N . LEU A 1 245 ? -6.983 -4.743 26.803 1.00 96.69 245 LEU A N 1
ATOM 1952 C CA . LEU A 1 245 ? -7.604 -3.414 26.787 1.00 96.69 245 LEU A CA 1
ATOM 1953 C C . LEU A 1 245 ? -8.979 -3.382 27.471 1.00 96.69 245 LEU A C 1
ATOM 1955 O O . L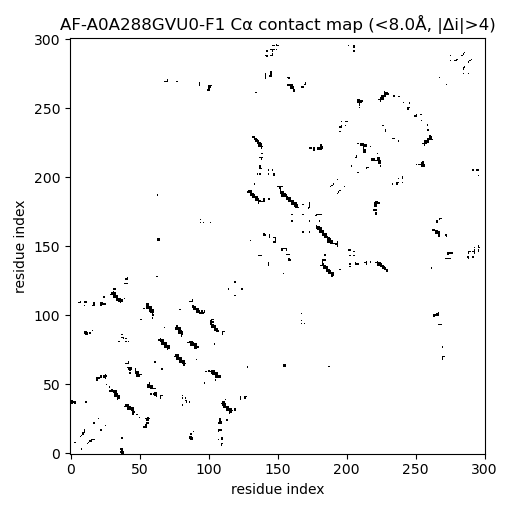EU A 1 245 ? -9.302 -2.413 28.153 1.00 96.69 245 LEU A O 1
ATOM 1959 N N . ASN A 1 246 ? -9.779 -4.442 27.342 1.00 96.12 246 ASN A N 1
ATOM 1960 C CA . ASN A 1 246 ? -11.039 -4.562 28.082 1.00 96.12 246 ASN A CA 1
ATOM 1961 C C . ASN A 1 246 ? -10.803 -4.692 29.599 1.00 96.12 246 ASN A C 1
ATOM 1963 O O . ASN A 1 246 ? -11.604 -4.200 30.391 1.00 96.12 246 ASN A O 1
ATOM 1967 N N . GLN A 1 247 ? -9.709 -5.337 30.016 1.00 96.31 247 GLN A N 1
ATOM 1968 C CA . GLN A 1 247 ? -9.351 -5.507 31.430 1.00 96.31 247 GLN A CA 1
ATOM 1969 C C . GLN A 1 247 ? -8.660 -4.277 32.036 1.00 96.31 247 GLN A C 1
ATOM 1971 O O . GLN A 1 247 ? -8.710 -4.094 33.250 1.00 96.31 247 GLN A O 1
ATOM 1976 N N . SER A 1 248 ? -8.032 -3.425 31.219 1.00 95.25 248 SER A N 1
ATOM 1977 C CA . SER A 1 248 ? -7.278 -2.259 31.698 1.00 95.25 248 SER A CA 1
ATOM 1978 C C . SER A 1 248 ? -8.161 -1.131 32.244 1.00 95.25 248 SER A C 1
ATOM 1980 O O . SER A 1 248 ? -7.661 -0.239 32.926 1.00 95.25 248 SER A O 1
ATOM 1982 N N . GLY A 1 249 ? -9.463 -1.140 31.933 1.00 90.81 249 GLY A N 1
ATOM 1983 C CA . GLY A 1 249 ? -10.391 -0.060 32.280 1.00 90.81 249 GLY A CA 1
ATOM 1984 C C . GLY A 1 249 ? -10.215 1.210 31.438 1.00 90.81 249 GLY A C 1
ATOM 1985 O O . GLY A 1 249 ? -10.832 2.229 31.739 1.00 90.81 249 GLY A O 1
ATOM 1986 N N . GLN A 1 250 ? -9.398 1.165 30.378 1.00 92.12 250 GLN A N 1
ATOM 1987 C CA . GLN A 1 250 ? -9.179 2.300 29.475 1.00 92.12 250 GLN A CA 1
ATOM 1988 C C . GLN A 1 250 ? -10.446 2.690 28.698 1.00 92.12 250 GLN A C 1
ATOM 1990 O O . GLN A 1 250 ? -10.638 3.866 28.382 1.00 92.12 250 GLN A O 1
ATOM 1995 N N . TYR A 1 251 ? -11.314 1.719 28.408 1.00 94.06 251 TYR A N 1
ATOM 1996 C CA . TYR A 1 251 ? -12.595 1.933 27.744 1.00 94.06 251 TYR A CA 1
ATOM 1997 C C . TYR A 1 251 ? -13.750 1.668 28.711 1.00 94.06 251 TYR A C 1
ATOM 1999 O O . TYR A 1 251 ? -13.798 0.638 29.378 1.00 94.06 251 TYR A O 1
ATOM 2007 N N . LEU A 1 252 ? -14.710 2.598 28.768 1.00 92.12 252 LEU A N 1
ATOM 2008 C CA . LEU A 1 252 ? -15.897 2.482 29.632 1.00 92.12 252 LEU A CA 1
ATOM 2009 C C . LEU A 1 252 ? -16.890 1.416 29.152 1.00 92.12 252 LEU A C 1
ATOM 2011 O O . LEU A 1 252 ? -17.742 0.966 29.915 1.00 92.12 252 LEU A O 1
ATOM 2015 N N . LYS A 1 253 ? -16.820 1.068 27.867 1.00 96.00 253 LYS A N 1
ATOM 2016 C CA . LYS A 1 253 ? -17.659 0.068 27.213 1.00 96.00 253 LYS A CA 1
ATOM 2017 C C . LYS A 1 253 ? -16.766 -1.041 26.653 1.00 96.00 253 LYS A C 1
ATOM 2019 O O . LYS A 1 253 ? -15.613 -0.756 26.329 1.00 96.00 253 LYS A O 1
ATOM 2024 N N . PRO A 1 254 ? -17.286 -2.269 26.502 1.00 96.38 254 PRO A N 1
ATOM 2025 C CA . PRO A 1 254 ? -16.554 -3.336 25.836 1.00 96.38 254 PRO A CA 1
ATOM 2026 C C . PRO A 1 254 ? -16.160 -2.945 24.410 1.00 96.38 254 PRO A C 1
ATOM 2028 O O . PRO A 1 254 ? -16.942 -2.315 23.694 1.00 96.38 254 PRO A O 1
ATOM 2031 N N . ILE A 1 255 ? -14.964 -3.354 23.998 1.00 98.00 255 ILE A N 1
ATOM 2032 C CA . ILE A 1 255 ? -14.515 -3.278 22.606 1.00 98.00 255 ILE A CA 1
ATOM 2033 C C . ILE A 1 255 ? -15.419 -4.157 21.731 1.00 98.00 255 ILE A C 1
ATOM 2035 O O . ILE A 1 255 ? -15.636 -5.327 22.046 1.00 98.00 255 ILE A O 1
ATOM 2039 N N . VAL A 1 256 ? -15.916 -3.590 20.628 1.00 97.88 256 VAL A N 1
ATOM 2040 C CA . VAL A 1 256 ? -16.775 -4.263 19.634 1.00 97.88 256 VAL A CA 1
ATOM 2041 C C . VAL A 1 256 ? -16.046 -4.564 18.319 1.00 97.88 256 VAL A C 1
ATOM 2043 O O . VAL A 1 256 ? -16.669 -5.015 17.363 1.00 97.88 256 VAL A O 1
ATOM 2046 N N . THR A 1 257 ? -14.736 -4.310 18.258 1.00 98.38 257 THR A N 1
ATOM 2047 C CA . THR A 1 257 ? -13.888 -4.587 17.092 1.00 98.38 257 THR A CA 1
ATOM 2048 C C . THR A 1 257 ? -13.989 -6.047 16.657 1.00 98.38 257 THR A C 1
ATOM 2050 O O . THR A 1 257 ? -13.709 -6.958 17.436 1.00 98.38 257 THR A O 1
ATOM 2053 N N . GLU A 1 258 ? -14.359 -6.266 15.395 1.00 97.44 258 GLU A N 1
ATOM 2054 C CA . GLU A 1 258 ? -14.439 -7.601 14.796 1.00 97.44 258 GLU A CA 1
ATOM 2055 C C . GLU A 1 258 ? -13.029 -8.143 14.493 1.00 97.44 258 GLU A C 1
ATOM 2057 O O . GLU A 1 258 ? -12.167 -7.395 14.042 1.00 97.44 258 GLU A O 1
ATOM 2062 N N . ILE A 1 259 ? -12.792 -9.445 14.684 1.00 98.06 259 ILE A N 1
ATOM 2063 C CA . ILE A 1 259 ? -11.597 -10.139 14.170 1.00 98.06 259 ILE A CA 1
ATOM 2064 C C . ILE A 1 259 ? -12.064 -11.127 13.104 1.00 98.06 259 ILE A C 1
ATOM 2066 O O . ILE A 1 259 ? -12.924 -11.969 13.374 1.00 98.06 259 ILE A O 1
ATOM 2070 N N . ARG A 1 260 ? -11.531 -11.007 11.888 1.00 95.94 260 ARG A N 1
ATOM 2071 C CA . ARG A 1 260 ? -11.952 -11.789 10.717 1.00 95.94 260 ARG A CA 1
ATOM 2072 C C . ARG A 1 260 ? -10.736 -12.287 9.935 1.00 95.94 260 ARG A C 1
ATOM 2074 O O . ARG A 1 260 ? -9.717 -11.605 9.932 1.00 95.94 260 ARG A O 1
ATOM 2081 N N . PRO A 1 261 ? -10.818 -13.432 9.241 1.00 96.12 261 PRO A N 1
ATOM 2082 C CA . PRO A 1 261 ? -9.800 -13.782 8.257 1.00 96.12 261 PRO A CA 1
ATOM 2083 C C . PRO A 1 261 ? -9.805 -12.764 7.111 1.00 96.12 261 PRO A C 1
ATOM 2085 O O . PRO A 1 261 ? -10.838 -12.156 6.816 1.00 96.12 261 PRO A O 1
ATOM 2088 N N . VAL A 1 262 ? -8.656 -12.582 6.464 1.00 94.81 262 VAL A N 1
ATOM 2089 C CA . VAL A 1 262 ? -8.540 -11.718 5.285 1.00 94.81 262 VAL A CA 1
ATOM 2090 C C . VAL A 1 262 ? -9.458 -12.178 4.143 1.00 94.81 262 VAL A C 1
ATOM 2092 O O . VAL A 1 262 ? -9.635 -13.370 3.894 1.00 94.81 262 VAL A O 1
ATOM 2095 N N . GLU A 1 263 ? -10.035 -11.206 3.441 1.00 91.56 263 GLU A N 1
ATOM 2096 C CA . GLU A 1 263 ? -10.821 -11.389 2.219 1.00 91.56 263 GLU A CA 1
ATOM 2097 C C . GLU A 1 263 ? -10.161 -10.598 1.071 1.00 91.56 263 GLU A C 1
ATOM 2099 O O . GLU A 1 263 ? -9.049 -10.085 1.209 1.00 91.56 263 GLU A O 1
ATOM 2104 N N . ASN A 1 264 ? -10.830 -10.466 -0.077 1.00 91.06 264 ASN A N 1
ATOM 2105 C CA . ASN A 1 264 ? -10.301 -9.673 -1.187 1.00 91.06 264 ASN A CA 1
ATOM 2106 C C . ASN A 1 264 ? -10.184 -8.190 -0.801 1.00 91.06 264 ASN A C 1
ATOM 2108 O O . ASN A 1 264 ? -11.193 -7.520 -0.553 1.00 91.06 264 ASN A O 1
ATOM 2112 N N . PHE A 1 265 ? -8.953 -7.681 -0.799 1.00 94.25 265 PHE A N 1
ATOM 2113 C CA . PHE A 1 265 ? -8.651 -6.262 -0.654 1.00 94.25 265 PHE A CA 1
ATOM 2114 C C . PHE A 1 265 ? -8.726 -5.567 -2.016 1.00 94.25 265 PHE A C 1
ATOM 2116 O O . PHE A 1 265 ? -8.038 -5.957 -2.958 1.00 94.25 265 PHE A O 1
ATOM 2123 N N . TYR A 1 266 ? -9.530 -4.509 -2.102 1.00 93.69 266 TYR A N 1
ATOM 2124 C CA . TYR A 1 266 ? -9.619 -3.650 -3.280 1.00 93.69 266 TYR A CA 1
ATOM 2125 C C . TYR A 1 266 ? -8.983 -2.297 -2.971 1.00 93.69 266 TYR A C 1
ATOM 2127 O O . TYR A 1 266 ? -9.439 -1.598 -2.066 1.00 93.69 266 TYR A O 1
ATOM 2135 N N . LEU A 1 267 ? -7.944 -1.925 -3.724 1.00 94.81 267 LEU A N 1
ATOM 2136 C CA . LEU A 1 267 ? -7.294 -0.622 -3.587 1.00 94.81 267 LEU A CA 1
ATOM 2137 C C . LEU A 1 267 ? -8.307 0.501 -3.867 1.00 94.81 267 LEU A C 1
ATOM 2139 O O . LEU A 1 267 ? -9.011 0.457 -4.877 1.00 94.81 267 LEU A O 1
ATOM 2143 N N . ALA A 1 268 ? -8.373 1.498 -2.984 1.00 93.56 268 ALA A N 1
ATOM 2144 C CA . ALA A 1 268 ? -9.174 2.695 -3.222 1.00 93.56 268 ALA A CA 1
ATOM 2145 C C . ALA A 1 268 ? -8.518 3.592 -4.279 1.00 93.56 268 ALA A C 1
ATOM 2147 O O . ALA A 1 268 ? -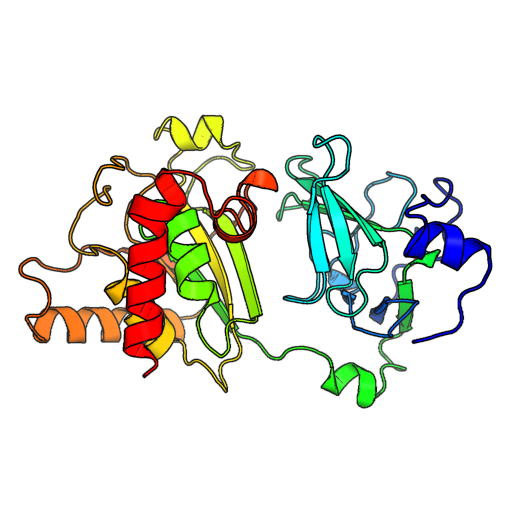7.310 3.528 -4.524 1.00 93.56 268 ALA A O 1
ATOM 2148 N N . GLU A 1 269 ? -9.311 4.469 -4.879 1.00 90.00 269 GLU A N 1
ATOM 2149 C CA . GLU A 1 269 ? -8.885 5.412 -5.904 1.00 90.00 269 GLU A CA 1
ATOM 2150 C C . GLU A 1 269 ? -7.682 6.250 -5.435 1.00 90.00 269 GLU A C 1
ATOM 2152 O O . GLU A 1 269 ? -7.521 6.555 -4.251 1.00 90.00 269 GLU A O 1
ATOM 2157 N N . SER A 1 270 ? -6.816 6.655 -6.365 1.00 89.38 270 SER A N 1
ATOM 2158 C CA . SER A 1 270 ? -5.530 7.290 -6.038 1.00 89.38 270 SER A CA 1
ATOM 2159 C C . SER A 1 270 ? -5.653 8.574 -5.215 1.00 89.38 270 SER A C 1
ATOM 2161 O O . SER A 1 270 ? -4.785 8.859 -4.394 1.00 89.38 270 SER A O 1
ATOM 2163 N N . TYR A 1 271 ? -6.746 9.325 -5.372 1.00 89.12 271 TYR A N 1
ATOM 2164 C CA . TYR A 1 271 ? -7.003 10.533 -4.588 1.00 89.12 271 TYR A CA 1
ATOM 2165 C C . TYR A 1 271 ? -7.324 10.243 -3.111 1.00 89.12 271 TYR A C 1
ATOM 2167 O O . TYR A 1 271 ? -7.273 11.165 -2.296 1.00 89.12 271 TYR A O 1
ATOM 2175 N N . HIS A 1 272 ? -7.646 8.994 -2.749 1.00 93.31 272 HIS A N 1
ATOM 2176 C CA . HIS A 1 272 ? -7.778 8.560 -1.357 1.00 93.31 272 HIS A CA 1
ATOM 2177 C C . HIS A 1 272 ? -6.438 8.188 -0.716 1.00 93.31 272 HIS A C 1
ATOM 2179 O O . HIS A 1 272 ? -6.360 8.162 0.508 1.00 93.31 272 HIS A O 1
ATOM 2185 N N . GLN A 1 273 ? -5.401 7.923 -1.513 1.00 94.94 273 GLN A N 1
ATOM 2186 C CA . GLN A 1 273 ? -4.096 7.488 -1.020 1.00 94.94 273 GLN A CA 1
ATOM 2187 C C . GLN A 1 273 ? -3.275 8.686 -0.539 1.00 94.94 273 GLN A C 1
ATOM 2189 O O . GLN A 1 273 ? -3.193 9.716 -1.219 1.00 94.94 273 GLN A O 1
ATOM 2194 N N . ASN A 1 274 ? -2.619 8.544 0.613 1.00 93.69 274 ASN A N 1
ATOM 2195 C CA . ASN A 1 274 ? -1.830 9.609 1.244 1.00 93.69 274 ASN A CA 1
ATOM 2196 C C . ASN A 1 274 ? -2.625 10.918 1.405 1.00 93.69 274 ASN A C 1
ATOM 2198 O O . ASN A 1 274 ? -2.087 12.016 1.215 1.00 93.69 274 ASN A O 1
ATOM 2202 N N . PHE A 1 275 ? -3.922 10.824 1.721 1.00 95.00 275 PHE A N 1
ATOM 2203 C CA . PHE A 1 275 ? -4.837 11.967 1.640 1.00 95.00 275 PHE A CA 1
ATOM 2204 C C . PHE A 1 275 ? -4.381 13.141 2.513 1.00 95.00 275 PHE A C 1
ATOM 2206 O O . PHE A 1 275 ? -4.402 14.287 2.059 1.00 95.00 275 PHE A O 1
ATOM 2213 N N . TYR A 1 276 ? -3.927 12.857 3.740 1.00 94.88 276 TYR A N 1
ATOM 2214 C CA . TYR A 1 276 ? -3.423 13.873 4.666 1.00 94.88 276 TYR A CA 1
ATOM 2215 C C . TYR A 1 276 ? -2.187 14.593 4.116 1.00 94.88 276 TYR A C 1
ATOM 2217 O O . TYR A 1 276 ? -2.159 15.820 4.087 1.00 94.88 276 TYR A O 1
ATOM 2225 N N . THR A 1 277 ? -1.200 13.838 3.626 1.00 91.94 277 THR A N 1
ATOM 2226 C CA . THR A 1 277 ? 0.046 14.372 3.054 1.00 91.94 277 THR A CA 1
ATOM 2227 C C . THR A 1 277 ? -0.216 15.240 1.827 1.00 91.94 277 THR A C 1
ATOM 2229 O O . THR A 1 277 ? 0.410 16.283 1.662 1.00 91.94 277 THR A O 1
ATOM 2232 N N . ASN A 1 278 ? -1.173 14.837 0.991 1.00 90.94 278 ASN A N 1
ATOM 2233 C CA . ASN A 1 278 ? -1.528 15.550 -0.234 1.00 90.94 278 ASN A CA 1
ATOM 2234 C C . ASN A 1 278 ? -2.451 16.754 0.012 1.00 90.94 278 ASN A C 1
ATOM 2236 O O . ASN A 1 278 ? -2.586 17.616 -0.852 1.00 90.94 278 ASN A O 1
ATOM 2240 N N . ASN A 1 279 ? -3.119 16.816 1.166 1.00 92.69 279 ASN A N 1
ATOM 2241 C CA . ASN A 1 279 ? -4.117 17.839 1.470 1.00 92.69 279 ASN A CA 1
ATOM 2242 C C . ASN A 1 279 ? -4.004 18.360 2.917 1.00 92.69 279 ASN A C 1
ATOM 2244 O O . ASN A 1 279 ? -5.029 18.422 3.609 1.00 92.69 279 ASN A O 1
ATOM 2248 N N . PRO A 1 280 ? -2.809 18.736 3.409 1.00 92.94 280 PRO A N 1
ATOM 2249 C CA . PRO A 1 280 ? -2.603 19.007 4.829 1.00 92.94 280 PRO A CA 1
ATOM 2250 C C . PRO A 1 280 ? -3.499 20.146 5.322 1.00 92.94 280 PRO A C 1
ATOM 2252 O O . PRO A 1 280 ? -4.046 20.063 6.418 1.00 92.94 280 PRO A O 1
ATOM 2255 N N . ASP A 1 281 ? -3.741 21.162 4.495 1.00 94.19 281 ASP A N 1
ATOM 2256 C CA . ASP A 1 281 ? -4.486 22.366 4.879 1.00 94.19 281 ASP A CA 1
ATOM 2257 C C . ASP A 1 281 ? -6.015 22.207 4.841 1.00 94.19 281 ASP A C 1
ATOM 2259 O O . ASP A 1 281 ? -6.742 23.116 5.249 1.00 94.19 281 ASP A O 1
ATOM 2263 N N . LYS A 1 282 ? -6.547 21.066 4.371 1.00 94.12 282 LYS A N 1
ATOM 2264 C CA . LYS A 1 282 ? -8.003 20.860 4.350 1.00 94.12 282 LYS A CA 1
ATOM 2265 C C . LYS A 1 282 ? -8.568 20.877 5.779 1.00 94.12 282 LYS A C 1
ATOM 2267 O O . LYS A 1 282 ? -7.984 20.251 6.666 1.00 94.12 282 LYS A O 1
ATOM 2272 N N . PRO A 1 283 ? -9.752 21.484 6.014 1.00 94.94 283 PRO A N 1
ATOM 2273 C CA . PRO A 1 283 ? -10.354 21.538 7.348 1.00 94.94 283 PRO A CA 1
ATOM 2274 C C . PRO A 1 283 ? -10.505 20.165 8.011 1.00 94.94 283 PRO A C 1
ATOM 2276 O O . PRO A 1 283 ? -10.219 20.022 9.194 1.00 94.94 283 PRO A O 1
ATOM 2279 N N . TYR A 1 284 ? -10.883 19.137 7.244 1.00 92.44 284 TYR A N 1
ATOM 2280 C CA . TYR A 1 284 ? -10.971 17.765 7.752 1.00 92.44 284 TYR A CA 1
ATOM 2281 C C . TYR A 1 284 ? -9.610 17.235 8.237 1.00 92.44 284 TYR A C 1
ATOM 2283 O O . TYR A 1 284 ? -9.516 16.665 9.322 1.00 92.44 284 TYR A O 1
ATOM 2291 N N . CYS A 1 285 ? -8.533 17.482 7.484 1.00 93.44 285 CYS A N 1
ATOM 2292 C CA . CYS A 1 285 ? -7.177 17.091 7.872 1.00 93.44 285 CYS A CA 1
ATOM 2293 C C . CYS A 1 285 ? -6.745 17.776 9.172 1.00 93.44 285 CYS A C 1
ATOM 2295 O O . CYS A 1 285 ? -6.255 17.103 10.075 1.00 93.44 285 CYS A O 1
ATOM 2297 N N . GLN A 1 286 ? -6.981 19.083 9.304 1.00 95.06 286 GLN A N 1
ATOM 2298 C CA . GLN A 1 286 ? -6.588 19.847 10.493 1.00 95.06 286 GLN A CA 1
ATOM 2299 C C . GLN A 1 286 ? -7.422 19.510 11.736 1.00 95.06 286 GLN A C 1
ATOM 2301 O O . GLN A 1 286 ? -6.878 19.455 12.835 1.00 95.06 286 GLN A O 1
ATOM 2306 N N . LEU A 1 287 ? -8.730 19.288 11.579 1.00 93.19 287 LEU A N 1
ATOM 2307 C CA . LEU A 1 287 ? -9.647 19.103 12.709 1.00 93.19 287 LEU A CA 1
ATOM 2308 C C . LEU A 1 287 ? -9.806 17.639 13.137 1.00 93.19 287 LEU A C 1
ATOM 2310 O O . LEU A 1 287 ? -10.141 17.390 14.292 1.00 93.19 287 LEU A O 1
ATOM 2314 N N . VAL A 1 288 ? -9.592 16.679 12.230 1.00 93.19 288 VAL A N 1
ATOM 2315 C CA . VAL A 1 288 ? -9.876 15.253 12.480 1.00 93.19 288 VAL A CA 1
ATOM 2316 C C . VAL A 1 288 ? -8.619 14.388 12.416 1.00 93.19 288 VAL A C 1
ATOM 2318 O O . VAL A 1 288 ? -8.380 13.595 13.327 1.00 93.19 288 VAL A O 1
ATOM 2321 N N . ILE A 1 289 ? -7.798 14.525 11.368 1.00 93.88 289 ILE A N 1
ATOM 2322 C CA . ILE A 1 289 ? -6.631 13.647 11.163 1.00 93.88 289 ILE A CA 1
ATOM 2323 C C . ILE A 1 289 ? -5.442 14.092 12.023 1.00 93.88 289 ILE A C 1
ATOM 2325 O O . ILE A 1 289 ? -4.845 13.277 12.726 1.00 93.88 289 ILE A O 1
ATOM 2329 N N . LYS A 1 290 ? -5.118 15.387 12.013 1.00 94.81 290 LYS A N 1
ATOM 2330 C CA . LYS A 1 290 ? -3.966 15.948 12.725 1.00 94.81 290 LYS A CA 1
ATOM 2331 C C . LYS A 1 290 ? -3.961 15.630 14.229 1.00 94.81 290 LYS A C 1
ATOM 2333 O O . LYS A 1 290 ? -2.922 15.169 14.693 1.00 94.81 290 LYS A O 1
ATOM 2338 N N . PRO A 1 291 ? -5.076 15.724 14.984 1.00 95.25 291 PRO A N 1
ATOM 2339 C CA . PRO A 1 291 ? -5.085 15.310 16.390 1.00 95.25 291 PRO A CA 1
ATOM 2340 C C . PRO A 1 291 ? -4.726 13.829 16.604 1.00 95.25 291 PRO A C 1
ATOM 2342 O O . PRO A 1 291 ? -4.102 13.478 17.604 1.00 95.25 291 PRO A O 1
ATOM 2345 N N . LYS A 1 292 ? -5.088 12.941 15.665 1.00 94.56 292 LYS A N 1
ATOM 2346 C CA . LYS A 1 292 ? -4.720 11.515 15.726 1.00 94.56 292 LYS A CA 1
ATOM 2347 C C . LYS A 1 292 ? -3.229 11.312 15.449 1.00 94.56 292 LYS A C 1
ATOM 2349 O O . LYS A 1 292 ? -2.591 10.525 16.142 1.00 94.56 292 LYS A O 1
ATOM 2354 N N . ILE A 1 293 ? -2.672 12.058 14.493 1.00 95.12 293 ILE A N 1
ATOM 2355 C CA . ILE A 1 293 ? -1.228 12.091 14.217 1.00 95.12 293 ILE A CA 1
ATOM 2356 C C . ILE A 1 293 ? -0.451 12.590 15.439 1.00 95.12 293 ILE A C 1
ATOM 2358 O O . ILE A 1 293 ? 0.488 11.932 15.877 1.00 95.12 293 ILE A O 1
ATOM 2362 N N . GLU A 1 294 ? -0.868 13.708 16.033 1.00 95.19 294 GLU A N 1
ATOM 2363 C CA . GLU A 1 294 ? -0.236 14.274 17.231 1.00 95.19 294 GLU A CA 1
ATOM 2364 C C . GLU A 1 294 ? -0.300 13.295 18.412 1.00 95.19 294 GLU A C 1
ATOM 2366 O O . GLU A 1 294 ? 0.678 13.140 19.145 1.00 95.19 294 GLU A O 1
ATOM 2371 N N . LYS A 1 295 ? -1.414 12.563 18.555 1.00 94.06 295 LYS A N 1
ATOM 2372 C CA . LYS A 1 295 ? -1.539 11.489 19.545 1.00 94.06 295 LYS A CA 1
ATOM 2373 C C . LYS A 1 295 ? -0.512 10.381 19.312 1.00 94.06 295 LYS A C 1
ATOM 2375 O O . LYS A 1 295 ? 0.176 10.017 20.263 1.00 94.06 295 LYS A O 1
ATOM 2380 N N . ILE A 1 296 ? -0.354 9.881 18.083 1.00 93.69 296 ILE A N 1
ATOM 2381 C CA . ILE A 1 296 ? 0.680 8.880 17.761 1.00 93.69 296 ILE A CA 1
ATOM 2382 C C . ILE A 1 296 ? 2.071 9.418 18.090 1.00 93.69 296 ILE A C 1
ATOM 2384 O O . ILE A 1 296 ? 2.818 8.769 18.813 1.00 93.69 296 ILE A O 1
ATOM 2388 N N . GLN A 1 297 ? 2.391 10.633 17.647 1.00 92.44 297 GLN A N 1
ATOM 2389 C CA . GLN A 1 297 ? 3.685 11.258 17.918 1.00 92.44 297 GLN A CA 1
ATOM 2390 C C . GLN A 1 297 ? 3.954 11.433 19.417 1.00 92.44 297 GLN A C 1
ATOM 2392 O O . GLN A 1 297 ? 5.104 11.359 19.841 1.00 92.44 297 GLN A O 1
ATOM 2397 N N . SER A 1 298 ? 2.919 11.655 20.232 1.00 93.69 298 SER A N 1
ATOM 2398 C CA . SER A 1 298 ? 3.068 11.733 21.689 1.00 93.69 298 SER A CA 1
ATOM 2399 C C . SER A 1 298 ? 3.343 10.380 22.349 1.00 93.69 298 SER A C 1
ATOM 2401 O O . SER A 1 298 ? 4.020 10.352 23.367 1.00 93.69 298 SER A O 1
ATOM 2403 N N . LEU A 1 299 ? 2.860 9.277 21.765 1.00 90.44 299 LEU A N 1
ATOM 2404 C CA . LEU A 1 299 ? 3.087 7.914 22.263 1.00 90.44 299 LEU A CA 1
ATOM 2405 C C . LEU A 1 299 ? 4.478 7.370 21.903 1.00 90.44 299 LEU A C 1
ATOM 2407 O O . LEU A 1 299 ? 4.894 6.362 22.462 1.00 90.44 299 LEU A O 1
ATOM 2411 N N . LEU A 1 300 ? 5.169 8.011 20.955 1.00 87.44 300 LEU A N 1
ATOM 2412 C CA . LEU A 1 300 ? 6.520 7.645 20.518 1.00 87.44 300 LEU A CA 1
ATOM 2413 C C . LEU A 1 300 ? 7.633 8.362 21.304 1.00 87.44 300 LEU A C 1
ATOM 2415 O O . LEU A 1 300 ? 8.808 8.085 21.069 1.00 87.44 300 LEU A O 1
ATOM 2419 N N . LYS A 1 301 ? 7.274 9.315 22.172 1.00 75.75 301 LYS A N 1
ATOM 2420 C CA . LYS A 1 301 ? 8.200 10.064 23.033 1.00 75.75 301 LYS A CA 1
ATOM 2421 C C . LYS A 1 301 ? 8.362 9.377 24.379 1.00 75.75 301 LYS A C 1
ATOM 2423 O O . LYS A 1 301 ? 9.504 9.400 24.885 1.00 75.75 301 LYS A O 1
#

Radius of gyration: 20.19 Å; Cα contacts (8 Å, |Δi|>4): 639; chains: 1; bounding box: 50×40×61 Å

Sequence (301 aa):
MNILTPEEHHIIIEKGTERPYTGEYRDLHADGIYICRQCNSPLYRSENKFDSHCGWPSFDDAIPGRVLMQPDTDHIRTEIVCKTCHGHLGHIFVGEQQTEKNTRHCVNSLSMRFIQKDNISDEIISQLPSYEVAILAGGCFWCIEGALQQLPGSIEIRSGYMGGKRPFPTYERVCTGVSGYIEVVQIFFDPTLLSYEQLLGHFFAIHDPTSQDQQGNDKGSQYRSAIFTYSDEQSLQAQRTINILNQSGQYLKPIVTEIRPVENFYLAESYHQNFYTNNPDKPYCQLVIKPKIEKIQSLLK

Mean predicted aligned error: 4.1 Å

Nearest PDB structures (foldseek):
  2j89-assembly1_A  TM=9.844E-01  e=1.123E-16  Populus trichocarpa
  7ot4-assembly1_A  TM=9.025E-01  e=7.348E-17  Escherichia coli
  3bqf-assembly1_A  TM=9.360E-01  e=2.778E-15  Neisseria meningitidis Z2491
  1ff3-assembly3_C  TM=8.893E-01  e=1.343E-15  Escherichia coli
  3hch-assembly2_B  TM=8.950E-01  e=3.745E-13  Neisseria meningitidis serogroup A

Foldseek 3Di:
DDDADPVLCCCFPVVDADDFQPAPCLPDQFFFFKAFPVPRQTWAGSVQWDHPVPRATKGLDTQFLQWDWDADPVSPWIWIAGNPPRTTFGTKDAQPPPDLLRIIDGGGNSRIDTDGPVRQDPVNVVSRDDWDKWKWFFFQLLQVQLQLCLAVFWRFKFWWKDQFDDGRDAPVNLVVLPRLIATMIITIGRCVRANLLNSVVLSCQLFPQQDAQDTDVRHHSNRHTEIEDQDPVSLVSNVVSQVVCQVVCPDPGRGPYYYYHDDRIHGYDSCSGNVCVVCVPDPCNVPRRVVSNVSSVVVVD

Solvent-accessible surface area (backbone atoms only — not comparable to full-atom values): 16348 Å² total; per-residue (Å²): 119,55,90,67,53,74,68,35,36,40,24,24,75,68,62,45,76,72,63,72,70,69,43,84,44,44,86,60,81,66,64,30,38,33,18,31,49,50,69,60,49,63,33,32,48,40,89,34,49,51,90,75,84,76,34,48,27,26,24,50,50,64,41,82,57,24,62,38,82,42,74,36,96,81,68,76,53,35,33,28,22,34,56,88,76,62,35,31,32,41,36,53,47,72,74,79,70,84,45,90,55,24,33,40,39,43,32,37,39,67,32,36,42,81,38,48,58,97,66,64,46,70,74,58,56,73,64,52,82,70,65,48,75,47,36,44,21,61,9,65,33,51,44,52,43,54,24,54,64,70,40,73,35,49,56,37,67,43,35,24,38,33,75,41,84,61,85,84,82,48,69,74,50,39,75,66,47,78,47,53,27,26,32,22,30,43,36,34,25,24,60,92,67,36,42,70,66,57,52,49,54,52,53,58,71,64,40,67,46,52,42,77,34,21,32,94,88,49,73,33,64,23,17,24,32,34,38,35,25,92,43,72,65,52,46,49,49,52,52,49,53,53,52,51,47,57,70,67,60,81,48,98,55,66,70,63,53,44,79,42,71,63,68,73,59,35,70,48,61,73,84,56,46,60,36,39,83,79,37,55,85,41,67,63,29,56,73,58,28,43,60,34,31,54,50,48,59,60,75,76,108

pLDDT: mean 94.15, std 5.5, range [69.81, 98.5]